Protein AF-A0A8T7LFH6-F1 (afdb_monomer)

Nearest PDB structures (foldseek):
  5ow3-assembly1_C-3  TM=6.056E-01  e=5.117E-03  Arabidopsis thaliana
  7b2m-assembly1_B  TM=5.320E-01  e=1.474E-02  Homo sapiens
  5jpm-assembly1_B  TM=4.834E-01  e=5.117E-03  Homo sapiens
  5jpn-assembly1_B  TM=5.129E-01  e=1.758E-02  Homo sapiens
  7b2p-assembly1_B  TM=5.234E-01  e=2.501E-02  Homo sapiens

pLDDT: mean 72.58, std 19.46, range [27.97, 96.0]

Secondary structure (DSSP, 8-state):
-------------HHHHHHHHHHHHHHHHHHHHHHHHHHHHHHHHHS----------SEEEEEEEEEESS--SS-PPP--EEETT--EEEEEEEEE--SPTT--------------EEEEEEEEEETTTTEEEEEEEEEEEEE--SSSEEEEEEEE---S-EEEEEEEEEEEB-TTSSB-TT--EEPEEESS--GGGGSHHHHHS--B--EEEEEE-

Sequence (217 aa):
MAVAAARRELVVPAGARAEAAVEPQVEELQAAVLAQLEAAYEEAKARPMPQIAAPTRWWDVLAIGPFSAPFDLGFPKPNPIVQVGQPITIFAVLFLNPTLPGVVPPTPNPIPGSLLPYRIMYDTTNVTTATHDAALSGTINGNLAPVLFIVRPITLTPNQAGLYELNLRAQILTAMSTTMVPFAGYASRIDQIDASIFGPNGLVVRFEQPVRFDAYV

Mean predicted aligned error: 11.89 Å

Radius of gyration: 20.75 Å; Cα contacts (8 Å, |Δi|>4): 402; chains: 1; bounding box: 47×43×80 Å

Solvent-accessible surface area (backbone atoms only — not comparable to full-atom values): 12578 Å² total; per-residue (Å²): 139,82,85,83,79,80,80,78,75,81,77,71,58,72,68,63,56,53,55,65,53,47,53,62,51,48,53,54,48,50,52,51,52,51,53,45,53,52,51,21,47,56,52,36,69,71,46,88,72,74,96,63,96,64,76,83,56,60,59,51,48,34,33,40,52,32,34,46,74,80,70,60,97,63,85,64,68,59,40,40,70,41,49,50,67,43,53,32,38,31,36,42,33,42,37,47,52,76,63,57,78,93,49,82,79,65,74,83,65,72,68,90,66,64,68,30,38,32,40,40,38,37,48,24,29,32,63,73,78,71,40,78,35,70,90,63,31,53,72,50,74,51,58,52,64,100,56,55,66,50,78,41,83,46,78,40,60,48,82,56,67,38,41,33,38,34,44,45,34,39,34,41,26,37,92,84,74,42,84,34,82,83,52,64,44,62,22,24,58,42,93,71,90,45,32,54,62,80,34,69,69,28,63,76,65,61,53,75,42,61,46,58,37,35,27,39,132

Structure (mmCIF, N/CA/C/O backbone):
data_AF-A0A8T7LFH6-F1
#
_entry.id   AF-A0A8T7LFH6-F1
#
loop_
_atom_site.group_PDB
_atom_site.id
_atom_site.type_symbol
_atom_site.label_atom_id
_atom_site.label_alt_id
_atom_site.label_comp_id
_atom_site.label_asym_id
_atom_site.label_entity_id
_atom_site.label_seq_id
_atom_site.pdbx_PDB_ins_code
_atom_site.Cartn_x
_atom_site.Cartn_y
_atom_site.Cartn_z
_atom_site.occupancy
_atom_site.B_iso_or_equiv
_atom_site.auth_seq_id
_atom_site.auth_comp_id
_atom_site.auth_asym_id
_atom_site.auth_atom_id
_atom_site.pdbx_PDB_model_num
ATOM 1 N N . MET A 1 1 ? 28.089 26.098 52.065 1.00 38.03 1 MET A N 1
ATOM 2 C CA . MET A 1 1 ? 26.785 26.070 51.370 1.00 38.03 1 MET A CA 1
ATOM 3 C C . MET A 1 1 ? 27.020 25.551 49.961 1.00 38.03 1 MET A C 1
ATOM 5 O O . MET A 1 1 ? 27.612 26.269 49.169 1.00 38.03 1 MET A O 1
ATOM 9 N N . ALA A 1 2 ? 26.670 24.294 49.684 1.00 35.97 2 ALA A N 1
ATOM 10 C CA . ALA A 1 2 ? 26.813 23.687 48.360 1.00 35.97 2 ALA A CA 1
ATOM 11 C C . ALA A 1 2 ? 25.430 23.615 47.700 1.00 35.97 2 ALA A C 1
ATOM 13 O O . ALA A 1 2 ? 24.489 23.089 48.290 1.00 35.97 2 ALA A O 1
ATOM 14 N N . VAL A 1 3 ? 25.310 24.204 46.512 1.00 36.41 3 VAL A N 1
ATOM 15 C CA . VAL A 1 3 ? 24.076 24.268 45.724 1.00 36.41 3 VAL A CA 1
ATOM 16 C C . VAL A 1 3 ? 23.893 22.929 45.010 1.00 36.41 3 VAL A C 1
ATOM 18 O O . VAL A 1 3 ? 24.691 22.570 44.146 1.00 36.41 3 VAL A O 1
ATOM 21 N N . ALA A 1 4 ? 22.859 22.177 45.387 1.00 38.22 4 ALA A N 1
ATOM 22 C CA . ALA A 1 4 ? 22.473 20.945 44.713 1.00 38.22 4 ALA A CA 1
ATOM 23 C C . ALA A 1 4 ? 21.829 21.281 43.358 1.00 38.22 4 ALA A C 1
ATOM 25 O O . ALA A 1 4 ? 20.727 21.824 43.295 1.00 38.22 4 ALA A O 1
ATOM 26 N N . ALA A 1 5 ? 22.531 20.974 42.267 1.00 37.72 5 ALA A N 1
ATOM 27 C CA . ALA A 1 5 ? 21.994 21.068 40.918 1.00 37.72 5 ALA A CA 1
ATOM 28 C C . ALA A 1 5 ? 21.012 19.911 40.679 1.00 37.72 5 ALA A C 1
ATOM 30 O O . ALA A 1 5 ? 21.403 18.745 40.603 1.00 37.72 5 ALA A O 1
ATOM 31 N N . ALA A 1 6 ? 19.727 20.242 40.573 1.00 38.41 6 ALA A N 1
ATOM 32 C CA . ALA A 1 6 ? 18.676 19.309 40.199 1.00 38.41 6 ALA A CA 1
ATOM 33 C C . ALA A 1 6 ? 18.915 18.792 38.768 1.00 38.41 6 ALA A C 1
ATOM 35 O O . ALA A 1 6 ? 18.768 19.531 37.793 1.00 38.41 6 ALA A O 1
ATOM 36 N N . ARG A 1 7 ? 19.261 17.506 38.633 1.00 36.84 7 ARG A N 1
ATOM 37 C CA . ARG A 1 7 ? 19.129 16.779 37.367 1.00 36.84 7 ARG A CA 1
ATOM 38 C C . ARG A 1 7 ? 17.635 16.637 37.070 1.00 36.84 7 ARG A C 1
ATOM 40 O O . ARG A 1 7 ? 16.955 15.820 37.678 1.00 36.84 7 ARG A O 1
ATOM 47 N N . ARG A 1 8 ? 17.123 17.449 36.143 1.00 34.75 8 ARG A N 1
ATOM 48 C CA . ARG A 1 8 ? 15.859 17.167 35.453 1.00 34.75 8 ARG A CA 1
ATOM 49 C C . ARG A 1 8 ? 16.092 15.947 34.567 1.00 34.75 8 ARG A C 1
ATOM 51 O O . ARG A 1 8 ? 16.649 16.071 33.480 1.00 34.75 8 ARG A O 1
ATOM 58 N N . GLU A 1 9 ? 15.695 14.776 35.044 1.00 37.12 9 GLU A N 1
ATOM 59 C CA . GLU A 1 9 ? 15.466 13.635 34.167 1.00 37.12 9 GLU A CA 1
ATOM 60 C C . GLU A 1 9 ? 14.304 14.000 33.239 1.00 37.12 9 GLU A C 1
ATOM 62 O O . GLU A 1 9 ? 13.164 14.179 33.670 1.00 37.12 9 GLU A O 1
ATOM 67 N N . LEU A 1 10 ? 14.617 14.188 31.955 1.00 38.09 10 LEU A N 1
ATOM 68 C CA . LEU A 1 10 ? 13.632 14.183 30.882 1.00 38.09 10 LEU A CA 1
ATOM 69 C C . LEU A 1 10 ? 13.020 12.781 30.838 1.00 38.09 10 LEU A C 1
ATOM 71 O O . LEU A 1 10 ? 13.526 11.881 30.169 1.00 38.09 10 LEU A O 1
ATOM 75 N N . VAL A 1 11 ? 11.939 12.590 31.590 1.00 40.69 11 VAL A N 1
ATOM 76 C CA . VAL A 1 11 ? 11.047 11.447 31.425 1.00 40.69 11 VAL A CA 1
ATOM 77 C C . VAL A 1 11 ? 10.354 11.638 30.080 1.00 40.69 11 VAL A C 1
ATOM 79 O O . VAL A 1 11 ? 9.358 12.348 29.964 1.00 40.69 11 VAL A O 1
ATOM 82 N N . VAL A 1 12 ? 10.941 11.057 29.035 1.00 44.31 12 VAL A N 1
ATOM 83 C CA . VAL A 1 12 ? 10.285 10.921 27.736 1.00 44.31 12 VAL A CA 1
ATOM 84 C C . VAL A 1 12 ? 9.069 10.011 27.950 1.00 44.31 12 VAL A C 1
ATOM 86 O O . VAL A 1 12 ? 9.243 8.908 28.478 1.00 44.31 12 VAL A O 1
ATOM 89 N N . PRO A 1 13 ? 7.846 10.445 27.600 1.00 43.09 13 PRO A N 1
ATOM 90 C CA . PRO A 1 13 ? 6.655 9.624 27.774 1.00 43.09 13 PRO A CA 1
ATOM 91 C C . PRO A 1 13 ? 6.807 8.319 26.985 1.00 43.09 13 PRO A C 1
ATOM 93 O O . PRO A 1 13 ? 7.252 8.329 25.838 1.00 43.09 13 PRO A O 1
ATOM 96 N N . ALA A 1 14 ? 6.439 7.191 27.597 1.00 47.25 14 ALA A N 1
ATOM 97 C CA . ALA A 1 14 ? 6.613 5.852 27.026 1.00 47.25 14 ALA A CA 1
ATOM 98 C C . ALA A 1 14 ? 5.997 5.694 25.618 1.00 47.25 14 ALA A C 1
ATOM 100 O O . ALA A 1 14 ? 6.537 4.948 24.806 1.00 47.25 14 ALA A O 1
ATOM 101 N N . GLY A 1 15 ? 4.941 6.457 25.299 1.00 39.22 15 GLY A N 1
ATOM 102 C CA . GLY A 1 15 ? 4.336 6.501 23.962 1.00 39.22 15 GLY A CA 1
ATOM 103 C C . GLY A 1 15 ? 5.281 7.013 22.869 1.00 39.22 15 GLY A C 1
ATOM 104 O O . GLY A 1 15 ? 5.368 6.401 21.812 1.00 39.22 15 GLY A O 1
ATOM 105 N N . ALA A 1 16 ? 6.090 8.039 23.153 1.00 36.69 16 ALA A N 1
ATOM 106 C CA . ALA A 1 16 ? 7.043 8.588 22.184 1.00 36.69 16 ALA A CA 1
ATOM 107 C C . ALA A 1 16 ? 8.220 7.635 21.900 1.00 36.69 16 ALA A C 1
ATOM 109 O O . ALA A 1 16 ? 8.833 7.702 20.841 1.00 36.69 16 ALA A O 1
ATOM 110 N N . ARG A 1 17 ? 8.543 6.725 22.832 1.00 40.28 17 ARG A N 1
ATOM 111 C CA . ARG A 1 17 ? 9.560 5.679 22.617 1.00 40.28 17 ARG A CA 1
ATOM 112 C C . ARG A 1 17 ? 9.047 4.515 21.774 1.00 40.28 17 ARG A C 1
ATOM 114 O O . ARG A 1 17 ? 9.835 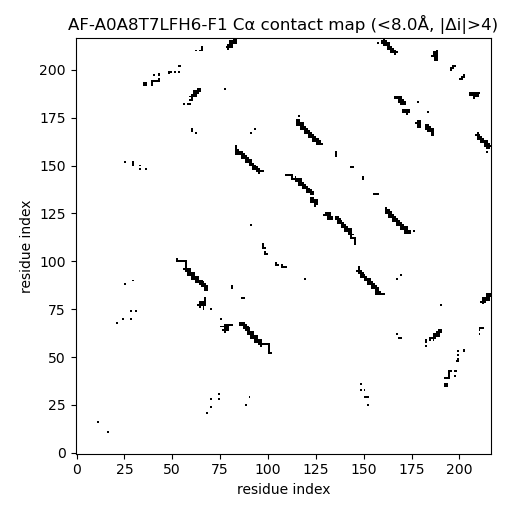3.943 21.033 1.00 40.28 17 ARG A O 1
ATOM 121 N N . ALA A 1 18 ? 7.770 4.158 21.906 1.00 47.00 18 ALA A N 1
ATOM 122 C CA . ALA A 1 18 ? 7.160 3.113 21.089 1.00 47.00 18 ALA A CA 1
ATOM 123 C C . ALA A 1 18 ? 7.003 3.584 19.636 1.00 47.00 18 ALA A C 1
ATOM 125 O O . ALA A 1 18 ? 7.404 2.876 18.723 1.00 47.00 18 ALA A O 1
ATOM 126 N N . GLU A 1 19 ? 6.528 4.813 19.430 1.00 48.00 19 GLU A N 1
ATOM 127 C CA . GLU A 1 19 ? 6.371 5.419 18.100 1.00 48.00 19 GLU A CA 1
ATOM 128 C C . GLU A 1 19 ? 7.729 5.583 17.384 1.00 48.00 19 GLU A C 1
ATOM 130 O O . GLU A 1 19 ? 7.888 5.137 16.250 1.00 48.00 19 GLU A O 1
ATOM 135 N N . ALA A 1 20 ? 8.760 6.059 18.097 1.00 54.53 20 ALA A N 1
ATOM 136 C CA . ALA A 1 20 ? 10.126 6.176 17.571 1.00 54.53 20 ALA A CA 1
ATOM 137 C C . ALA A 1 20 ? 10.841 4.831 17.322 1.00 54.53 20 ALA A C 1
ATOM 139 O O . ALA A 1 20 ? 11.861 4.805 16.640 1.00 54.53 20 ALA A O 1
ATOM 140 N N . ALA A 1 21 ? 10.356 3.721 17.888 1.00 58.84 21 ALA A N 1
ATOM 141 C CA . ALA A 1 21 ? 10.880 2.379 17.614 1.00 58.84 21 ALA A CA 1
ATOM 142 C C . ALA A 1 21 ? 10.150 1.692 16.448 1.00 58.84 21 ALA A C 1
ATOM 144 O O . ALA A 1 21 ? 10.713 0.798 15.821 1.00 58.84 21 ALA A O 1
ATOM 145 N N . VAL A 1 22 ? 8.920 2.114 16.141 1.00 60.19 22 VAL A N 1
ATOM 146 C CA . VAL A 1 22 ? 8.128 1.589 15.019 1.00 60.19 22 VAL A CA 1
ATOM 147 C C . VAL A 1 22 ? 8.600 2.178 13.690 1.00 60.19 22 VAL A C 1
ATOM 149 O O . VAL A 1 22 ? 8.707 1.439 12.718 1.00 60.19 22 VAL A O 1
ATOM 152 N N . GLU A 1 23 ? 8.949 3.466 13.638 1.00 64.81 23 GLU A N 1
ATOM 153 C CA . GLU A 1 23 ? 9.494 4.103 12.425 1.00 64.81 23 GLU A CA 1
ATOM 154 C C . GLU A 1 23 ? 10.715 3.375 11.821 1.00 64.81 23 GLU A C 1
ATOM 156 O O . GLU A 1 23 ? 10.626 2.962 10.661 1.00 64.81 23 GLU A O 1
ATOM 161 N N . PRO A 1 24 ? 11.816 3.120 12.560 1.00 64.81 24 PRO A N 1
ATOM 162 C CA . PRO A 1 24 ? 12.980 2.424 12.005 1.00 64.81 24 PRO A CA 1
ATOM 163 C C . PRO A 1 24 ? 12.651 0.985 11.583 1.00 64.81 24 PRO A C 1
ATOM 165 O O . PRO A 1 24 ? 13.179 0.488 10.594 1.00 64.81 24 PRO A O 1
ATOM 168 N N . GLN A 1 25 ? 11.719 0.327 12.274 1.00 76.81 25 GLN A N 1
ATOM 169 C CA . GLN A 1 25 ? 11.255 -1.007 11.898 1.00 76.81 25 GLN A CA 1
ATOM 170 C C . GLN A 1 25 ? 10.438 -1.009 10.595 1.00 76.81 25 GLN A C 1
ATOM 172 O O . GLN A 1 25 ? 10.528 -1.949 9.805 1.00 76.81 25 GLN A O 1
ATOM 177 N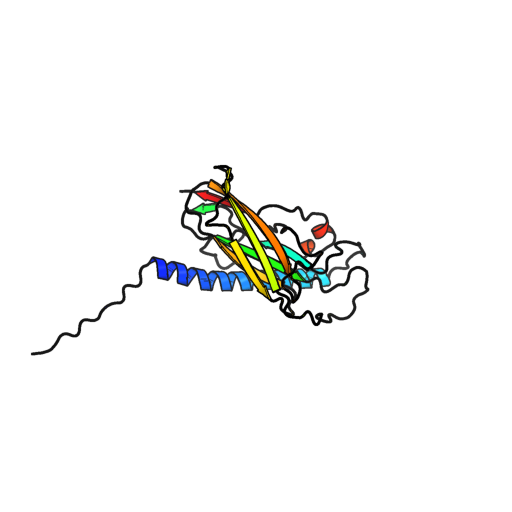 N . VAL A 1 26 ? 9.643 0.036 10.345 1.00 82.62 26 VAL A N 1
ATOM 178 C CA . VAL A 1 26 ? 8.901 0.198 9.087 1.00 82.62 26 VAL A CA 1
ATOM 179 C C . VAL A 1 26 ? 9.854 0.465 7.925 1.00 82.62 26 VAL A C 1
ATOM 181 O O . VAL A 1 26 ? 9.630 -0.073 6.843 1.00 82.62 26 VAL A O 1
ATOM 184 N N . GLU A 1 27 ? 10.922 1.235 8.136 1.00 85.50 27 GLU A N 1
ATOM 185 C CA . GLU A 1 27 ? 11.966 1.454 7.127 1.00 85.50 27 GLU A CA 1
ATOM 186 C C . GLU A 1 27 ? 12.709 0.156 6.779 1.00 85.50 27 GLU A C 1
ATOM 188 O O . GLU A 1 27 ? 12.882 -0.165 5.600 1.00 85.50 27 GLU A O 1
ATOM 193 N N . GLU A 1 28 ? 13.090 -0.633 7.786 1.00 84.75 28 GLU A N 1
ATOM 194 C CA . GLU A 1 28 ? 13.698 -1.953 7.585 1.00 84.75 28 GLU A CA 1
ATOM 195 C C . GLU A 1 28 ? 12.762 -2.895 6.814 1.00 84.75 28 GLU A C 1
ATOM 197 O O . GLU A 1 28 ? 13.174 -3.553 5.853 1.00 84.75 28 GLU A O 1
ATOM 202 N N . LEU A 1 29 ? 11.478 -2.920 7.180 1.00 83.75 29 LEU A N 1
ATOM 203 C CA . LEU A 1 29 ? 10.473 -3.721 6.489 1.00 83.75 29 LEU A CA 1
ATOM 204 C C . LEU A 1 29 ? 10.241 -3.233 5.052 1.00 83.75 29 LEU A C 1
ATOM 206 O O . LEU A 1 29 ? 10.114 -4.047 4.137 1.00 83.75 29 LEU A O 1
ATOM 210 N N . GLN A 1 30 ? 10.235 -1.918 4.827 1.00 88.44 30 GLN A N 1
ATOM 211 C CA . GLN A 1 30 ? 10.138 -1.322 3.497 1.00 88.44 30 GLN A CA 1
ATOM 212 C C . GLN A 1 30 ? 11.311 -1.757 2.614 1.00 88.44 30 GLN A C 1
ATOM 214 O O . GLN A 1 30 ? 11.102 -2.130 1.457 1.00 88.44 30 GLN A O 1
ATOM 219 N N . ALA A 1 31 ? 12.532 -1.734 3.154 1.00 86.75 31 ALA A N 1
ATOM 220 C CA . ALA A 1 31 ? 13.726 -2.190 2.453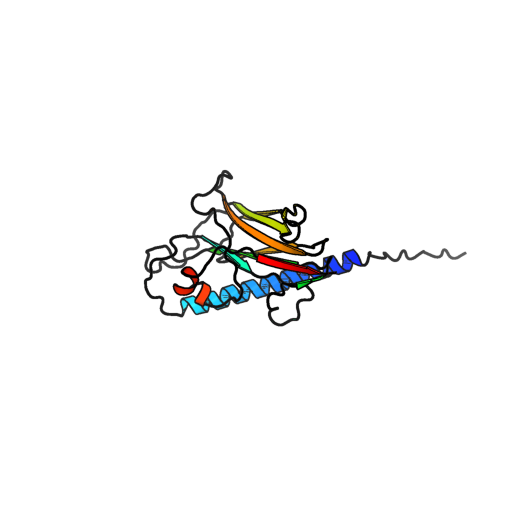 1.00 86.75 31 ALA A CA 1
ATOM 221 C C . ALA A 1 31 ? 13.651 -3.691 2.128 1.00 86.75 31 ALA A C 1
ATOM 223 O O . ALA A 1 31 ? 13.980 -4.095 1.013 1.00 86.75 31 ALA A O 1
ATOM 224 N N . ALA A 1 32 ? 13.150 -4.514 3.055 1.00 86.06 32 ALA A N 1
ATOM 225 C CA . ALA A 1 32 ? 12.951 -5.944 2.828 1.00 86.06 32 ALA A CA 1
ATOM 226 C C . ALA A 1 32 ? 11.902 -6.231 1.737 1.00 86.06 32 ALA A C 1
ATOM 228 O O . ALA A 1 32 ? 12.127 -7.080 0.873 1.00 86.06 32 ALA A O 1
ATOM 229 N N . VAL A 1 33 ? 10.777 -5.505 1.740 1.00 86.56 33 VAL A N 1
ATOM 230 C CA . VAL A 1 33 ? 9.740 -5.598 0.698 1.00 86.56 33 VAL A CA 1
ATOM 231 C C . VAL A 1 33 ? 10.303 -5.196 -0.662 1.00 86.56 33 VAL A C 1
ATOM 233 O O . VAL A 1 33 ? 10.086 -5.904 -1.645 1.00 86.56 33 VAL A O 1
ATOM 236 N N . LEU A 1 34 ? 11.061 -4.098 -0.727 1.00 88.06 34 LEU A N 1
ATOM 237 C CA . LEU A 1 34 ? 11.708 -3.656 -1.960 1.00 88.06 34 LEU A CA 1
ATOM 238 C C . LEU A 1 34 ? 12.680 -4.718 -2.497 1.00 88.06 34 LEU A C 1
ATOM 240 O O . LEU A 1 34 ? 12.589 -5.081 -3.667 1.00 88.06 34 LEU A O 1
ATOM 244 N N . ALA A 1 35 ? 13.537 -5.275 -1.640 1.00 86.38 35 ALA A N 1
ATOM 245 C CA . ALA A 1 35 ? 14.488 -6.313 -2.031 1.00 86.38 35 ALA A CA 1
ATOM 246 C C . ALA A 1 35 ? 13.792 -7.579 -2.567 1.00 86.38 35 ALA A C 1
ATOM 248 O O . ALA A 1 35 ? 14.253 -8.174 -3.541 1.00 86.38 35 ALA A O 1
ATOM 249 N N . GLN A 1 36 ? 12.661 -7.986 -1.977 1.00 84.19 36 GLN A N 1
ATOM 250 C CA . GLN A 1 36 ? 11.881 -9.117 -2.490 1.00 84.19 36 GLN A CA 1
ATOM 251 C C . GLN A 1 36 ? 11.210 -8.820 -3.830 1.00 84.19 36 GLN A C 1
ATOM 253 O O . GLN A 1 36 ? 11.194 -9.690 -4.699 1.00 84.19 36 GLN A O 1
ATOM 258 N N . LEU A 1 37 ? 10.671 -7.612 -4.013 1.00 83.31 37 LEU A N 1
ATOM 259 C CA . LEU A 1 37 ? 10.099 -7.190 -5.293 1.00 83.31 37 LEU A CA 1
ATOM 260 C C . LEU A 1 37 ? 11.155 -7.210 -6.399 1.00 83.31 37 LEU A C 1
ATOM 262 O O . LEU A 1 37 ? 10.893 -7.735 -7.479 1.00 83.31 37 LEU A O 1
ATOM 266 N N . GLU A 1 38 ? 12.351 -6.695 -6.117 1.00 84.69 38 GLU A N 1
ATOM 267 C CA . GLU A 1 38 ? 13.481 -6.719 -7.046 1.00 84.69 38 GLU A CA 1
ATOM 268 C C . GLU A 1 38 ? 13.913 -8.154 -7.372 1.00 84.69 38 GLU A C 1
ATOM 270 O O . GLU A 1 38 ? 14.042 -8.498 -8.546 1.00 84.69 38 GLU A O 1
ATOM 275 N N . ALA A 1 39 ? 14.046 -9.023 -6.366 1.00 82.44 39 ALA A N 1
ATOM 276 C CA . ALA A 1 39 ? 14.402 -10.427 -6.571 1.00 82.44 39 ALA A CA 1
ATOM 277 C C . ALA A 1 39 ? 13.353 -11.187 -7.405 1.00 82.44 39 ALA A C 1
ATOM 279 O O . ALA A 1 39 ? 13.703 -11.874 -8.366 1.00 82.44 39 ALA A O 1
ATOM 280 N N . ALA A 1 40 ? 12.066 -11.029 -7.081 1.00 77.69 40 ALA A N 1
ATOM 281 C CA . ALA A 1 40 ? 10.961 -11.631 -7.826 1.00 77.69 40 ALA A CA 1
ATOM 282 C C . ALA A 1 40 ? 10.895 -11.111 -9.270 1.00 77.69 40 ALA A C 1
ATOM 284 O O . ALA A 1 40 ? 10.566 -11.859 -10.193 1.00 77.69 40 ALA A O 1
ATOM 285 N N . TYR A 1 41 ? 11.227 -9.838 -9.480 1.00 78.75 41 TYR A N 1
ATOM 286 C CA . TYR A 1 41 ? 11.270 -9.236 -10.804 1.00 78.75 41 TYR A CA 1
ATOM 287 C C . TYR A 1 41 ? 12.439 -9.760 -11.648 1.00 78.75 41 TYR A C 1
ATOM 289 O O . TYR A 1 41 ? 12.244 -10.098 -12.817 1.00 78.75 41 TYR A O 1
ATOM 297 N N . GLU A 1 42 ? 13.635 -9.896 -11.071 1.00 78.00 42 GLU A N 1
ATOM 298 C CA . GLU A 1 42 ? 14.778 -10.516 -11.755 1.00 78.00 42 GLU A CA 1
ATOM 299 C C . GLU A 1 42 ? 14.509 -11.987 -12.102 1.00 78.00 42 GLU A C 1
ATOM 301 O O . GLU A 1 42 ? 14.794 -12.429 -13.217 1.00 78.00 42 GLU A O 1
ATOM 306 N N . GLU A 1 43 ? 13.872 -12.739 -11.202 1.00 76.12 43 GLU A N 1
ATOM 307 C CA . GLU A 1 43 ? 13.439 -14.105 -11.496 1.00 76.12 43 GLU A CA 1
ATOM 308 C C . GLU A 1 43 ? 12.411 -14.140 -12.639 1.00 76.12 43 GLU A C 1
ATOM 310 O O . GLU A 1 43 ? 12.505 -14.979 -13.538 1.00 76.12 43 GLU A O 1
ATOM 315 N N . ALA A 1 44 ? 11.448 -13.213 -12.651 1.00 72.56 44 ALA A N 1
ATOM 316 C CA . ALA A 1 44 ? 10.460 -13.117 -13.721 1.00 72.56 44 ALA A CA 1
ATOM 317 C C . ALA A 1 44 ? 11.105 -12.821 -15.085 1.00 72.56 44 ALA A C 1
ATOM 319 O O . ALA A 1 44 ? 10.700 -13.423 -16.079 1.00 72.56 44 ALA A O 1
ATOM 320 N N . LYS A 1 45 ? 12.135 -11.963 -15.143 1.00 69.50 45 LYS A N 1
ATOM 321 C CA . LYS A 1 45 ? 12.906 -11.699 -16.375 1.00 69.50 45 LYS A CA 1
ATOM 322 C C . LYS A 1 45 ? 13.623 -12.934 -16.908 1.00 69.50 45 LYS A C 1
ATOM 324 O O . LYS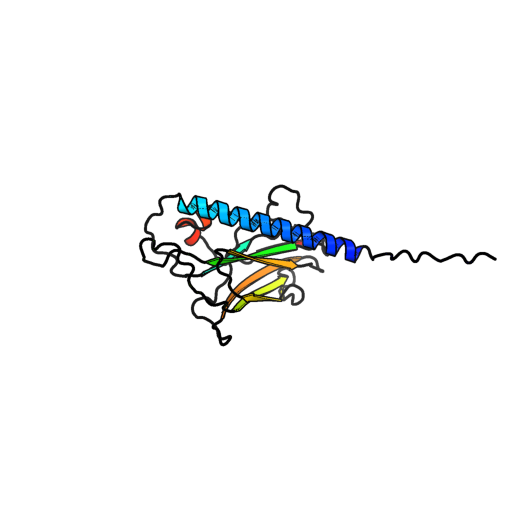 A 1 45 ? 13.743 -13.093 -18.119 1.00 69.50 45 LYS A O 1
ATOM 329 N N . ALA A 1 46 ? 14.136 -13.778 -16.014 1.00 69.00 46 ALA A N 1
ATOM 330 C CA . ALA A 1 46 ? 14.862 -14.986 -16.391 1.00 69.00 46 ALA A CA 1
ATOM 331 C C . ALA A 1 46 ? 13.940 -16.078 -16.965 1.00 69.00 46 ALA A C 1
ATOM 333 O O . ALA A 1 46 ? 14.412 -17.006 -17.626 1.00 69.00 46 ALA A O 1
ATOM 334 N N . ARG A 1 47 ? 12.624 -15.986 -16.730 1.00 64.81 47 ARG A N 1
ATOM 335 C CA . ARG A 1 47 ? 11.644 -16.944 -17.246 1.00 64.81 47 ARG A CA 1
ATOM 336 C C . ARG A 1 47 ? 11.276 -16.604 -18.699 1.00 64.81 47 ARG A C 1
ATOM 338 O O . ARG A 1 47 ? 10.975 -15.449 -18.996 1.00 64.81 47 ARG A O 1
ATOM 345 N N . PRO A 1 48 ? 11.240 -17.591 -19.616 1.00 54.94 48 PRO A N 1
ATOM 346 C CA . PRO A 1 48 ? 10.768 -17.366 -20.977 1.00 54.94 48 PRO A CA 1
ATOM 347 C C . PRO A 1 48 ? 9.295 -16.950 -20.933 1.00 54.94 48 PRO A C 1
ATOM 349 O O . PRO A 1 48 ? 8.413 -17.759 -20.644 1.00 54.94 48 PRO A O 1
ATOM 352 N N . MET A 1 49 ? 9.028 -15.669 -21.184 1.00 53.00 49 MET A N 1
ATOM 353 C CA . MET A 1 49 ? 7.666 -15.154 -21.219 1.00 53.00 49 MET A CA 1
ATOM 354 C C . MET A 1 49 ? 7.029 -15.526 -22.563 1.00 53.00 49 MET A C 1
ATOM 356 O O . MET A 1 49 ? 7.555 -15.132 -23.610 1.00 53.00 49 MET A O 1
ATOM 360 N N . PRO A 1 50 ? 5.906 -16.269 -22.588 1.00 46.62 50 PRO A N 1
ATOM 361 C CA . PRO A 1 50 ? 5.111 -16.348 -23.802 1.00 46.62 50 PRO A CA 1
ATOM 362 C C . PRO A 1 50 ? 4.673 -14.924 -24.167 1.00 46.62 50 PRO A C 1
ATOM 364 O O . PRO A 1 50 ? 4.331 -14.139 -23.282 1.00 46.62 50 PRO A O 1
ATOM 367 N N . GLN A 1 51 ? 4.715 -14.587 -25.459 1.00 38.25 51 GLN A N 1
ATOM 368 C CA . GLN A 1 51 ? 4.265 -13.302 -26.006 1.00 38.25 51 GLN A CA 1
ATOM 369 C C . GLN A 1 51 ? 2.743 -13.177 -25.833 1.00 38.25 51 GLN A C 1
ATOM 371 O O . GLN A 1 51 ? 1.973 -13.322 -26.777 1.00 38.25 51 GLN A O 1
ATOM 376 N N . ILE A 1 52 ? 2.289 -12.992 -24.601 1.00 35.03 52 ILE A N 1
ATOM 377 C CA . ILE A 1 52 ? 0.892 -12.777 -24.260 1.00 35.03 52 ILE A CA 1
ATOM 378 C C . ILE A 1 52 ? 0.716 -11.272 -24.114 1.00 35.03 52 ILE A C 1
ATOM 380 O O . ILE A 1 52 ? 1.384 -10.618 -23.316 1.00 35.03 52 ILE A O 1
ATOM 384 N N . ALA A 1 53 ? -0.180 -10.715 -24.919 1.00 40.00 53 ALA A N 1
ATOM 385 C CA . ALA A 1 53 ? -0.564 -9.318 -24.847 1.00 40.00 53 ALA A CA 1
ATOM 386 C C . ALA A 1 53 ? -1.468 -9.072 -23.621 1.00 40.00 53 ALA A C 1
ATOM 388 O O . ALA A 1 53 ? -2.682 -9.167 -23.750 1.00 40.00 53 ALA A O 1
ATOM 389 N N . ALA A 1 54 ? -0.893 -8.776 -22.448 1.00 27.97 54 ALA A N 1
ATOM 390 C CA . ALA A 1 54 ? -1.507 -7.994 -21.354 1.00 27.97 54 ALA A CA 1
ATOM 391 C C . ALA A 1 54 ? -0.522 -7.822 -20.171 1.00 27.97 54 ALA A C 1
ATOM 393 O O . ALA A 1 54 ? 0.250 -8.747 -19.945 1.00 27.97 54 ALA A O 1
ATOM 394 N N . PRO A 1 55 ? -0.556 -6.704 -19.402 1.00 40.34 55 PRO A N 1
ATOM 395 C CA . PRO A 1 55 ? -1.391 -5.522 -19.541 1.00 40.34 55 PRO A CA 1
ATOM 396 C C . PRO A 1 55 ? -0.641 -4.414 -20.284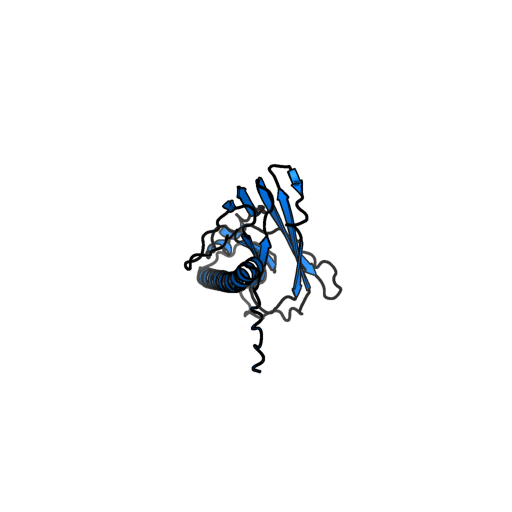 1.00 40.34 55 PRO A C 1
ATOM 398 O O . PRO A 1 55 ? 0.566 -4.217 -20.184 1.00 40.34 55 PRO A O 1
ATOM 401 N N . THR A 1 56 ? -1.426 -3.627 -20.996 1.00 43.56 56 THR A N 1
ATOM 402 C CA . THR A 1 56 ? -1.065 -2.473 -21.821 1.00 43.56 56 THR A CA 1
ATOM 403 C C . THR A 1 56 ? -0.699 -1.209 -21.033 1.00 43.56 56 THR A C 1
ATOM 405 O O . THR A 1 56 ? -0.636 -0.128 -21.620 1.00 43.56 56 THR A O 1
ATOM 408 N N . ARG A 1 57 ? -0.484 -1.287 -19.712 1.00 49.12 57 ARG A N 1
ATOM 409 C CA . ARG A 1 57 ? -0.236 -0.106 -18.873 1.00 49.12 57 ARG A CA 1
ATOM 410 C C . ARG A 1 57 ? 1.233 -0.027 -18.483 1.00 49.12 57 ARG A C 1
ATOM 412 O O . ARG A 1 57 ? 1.787 -0.947 -17.898 1.00 49.12 57 ARG A O 1
ATOM 419 N N . TRP A 1 58 ? 1.834 1.113 -18.804 1.00 60.59 58 TRP A N 1
ATOM 420 C CA . TRP A 1 58 ? 3.210 1.460 -18.448 1.00 60.59 58 TRP A CA 1
ATOM 421 C C . TRP A 1 58 ? 3.440 1.436 -16.916 1.00 60.59 58 TRP A C 1
ATOM 423 O O . TRP A 1 58 ? 4.549 1.199 -16.448 1.00 60.59 58 TRP A O 1
ATOM 433 N N . TRP A 1 59 ? 2.378 1.638 -16.131 1.00 71.62 59 TRP A N 1
ATOM 434 C CA . TRP A 1 59 ? 2.406 1.729 -14.674 1.00 71.62 59 TRP A CA 1
ATOM 435 C C . TRP A 1 59 ? 1.301 0.869 -14.036 1.00 71.62 59 TRP A C 1
ATOM 437 O O . TRP A 1 59 ? 0.199 0.793 -14.589 1.00 71.62 59 TRP A O 1
ATOM 447 N N . ASP A 1 60 ? 1.566 0.305 -12.854 1.00 77.56 60 ASP A N 1
ATOM 448 C CA . ASP A 1 60 ? 0.618 -0.485 -12.051 1.00 77.56 60 ASP A CA 1
ATOM 449 C C . ASP A 1 60 ? 0.696 -0.140 -10.547 1.00 77.56 60 ASP A C 1
ATOM 451 O O . ASP A 1 60 ? 1.671 0.467 -10.097 1.00 77.56 60 ASP A O 1
ATOM 455 N N . VAL A 1 61 ? -0.323 -0.515 -9.766 1.00 82.88 61 VAL A N 1
ATOM 456 C CA . VAL A 1 61 ? -0.390 -0.301 -8.313 1.00 82.88 61 VAL A CA 1
ATOM 457 C C . VAL A 1 61 ? -0.772 -1.580 -7.559 1.00 82.88 61 VAL A C 1
ATOM 459 O O . VAL A 1 61 ? -1.744 -2.264 -7.876 1.00 82.88 61 VAL A O 1
ATOM 462 N N . LEU A 1 62 ? -0.004 -1.886 -6.514 1.00 86.25 62 LEU A N 1
ATOM 463 C CA . LEU A 1 62 ? -0.174 -3.060 -5.661 1.00 86.25 62 LEU A CA 1
ATOM 464 C C . LEU A 1 62 ? -0.255 -2.654 -4.189 1.00 86.25 62 LEU A C 1
ATOM 466 O O . LEU A 1 62 ? 0.328 -1.649 -3.781 1.00 86.25 62 LEU A O 1
ATOM 470 N N . ALA A 1 63 ? -0.942 -3.465 -3.390 1.00 88.88 63 ALA A N 1
ATOM 471 C CA . ALA A 1 63 ? -0.955 -3.354 -1.937 1.00 88.88 63 ALA A CA 1
ATOM 472 C C . ALA A 1 63 ? -0.416 -4.644 -1.303 1.00 88.88 63 ALA A C 1
ATOM 474 O O . ALA A 1 63 ? -0.848 -5.738 -1.666 1.00 88.88 63 ALA A O 1
ATOM 475 N N . ILE A 1 64 ? 0.514 -4.511 -0.355 1.00 87.19 64 ILE A N 1
ATOM 476 C CA . ILE A 1 64 ? 1.158 -5.628 0.348 1.00 87.19 64 ILE A CA 1
ATOM 477 C C . ILE A 1 64 ? 0.961 -5.439 1.853 1.00 87.19 64 ILE A C 1
ATOM 479 O O . ILE A 1 64 ? 1.218 -4.357 2.383 1.00 87.19 64 ILE A O 1
ATOM 483 N N . GLY A 1 65 ? 0.525 -6.492 2.543 1.00 85.88 65 GLY A N 1
ATOM 484 C CA . GLY A 1 65 ? 0.218 -6.469 3.973 1.00 85.88 65 GLY A CA 1
ATOM 485 C C . GLY A 1 65 ? -1.237 -6.857 4.249 1.00 85.88 65 GLY A C 1
ATOM 486 O O . GLY A 1 65 ? -1.875 -7.483 3.397 1.00 85.88 65 GLY A O 1
ATOM 487 N N . PRO A 1 66 ? -1.780 -6.515 5.426 1.00 87.94 66 PRO A N 1
ATOM 488 C CA . PRO A 1 66 ? -1.196 -5.682 6.489 1.00 87.94 66 PRO A CA 1
ATOM 489 C C . PRO A 1 66 ? -0.102 -6.404 7.297 1.00 87.94 66 PRO A C 1
ATOM 491 O O . PRO A 1 66 ? -0.107 -7.628 7.410 1.00 87.94 66 PRO A O 1
ATOM 494 N N . PHE A 1 67 ? 0.814 -5.646 7.894 1.00 86.62 67 PHE A N 1
ATOM 495 C CA . PHE A 1 67 ? 1.841 -6.133 8.820 1.00 86.62 67 PHE A CA 1
ATOM 496 C C . PHE A 1 67 ? 1.648 -5.485 10.190 1.00 86.62 67 PHE A C 1
ATOM 498 O O . PHE A 1 67 ? 1.446 -4.279 10.265 1.00 86.62 67 PHE A O 1
ATOM 505 N N . SER A 1 68 ? 1.745 -6.255 11.270 1.00 80.88 68 SER A N 1
ATOM 506 C CA . SER A 1 68 ? 1.604 -5.760 12.645 1.00 80.88 68 SER A CA 1
ATOM 507 C C . SER A 1 68 ? 2.942 -5.821 13.381 1.00 80.88 68 SER A C 1
ATOM 509 O O . SER A 1 68 ? 3.595 -6.864 13.342 1.00 80.88 68 SER A O 1
ATOM 511 N N . ALA A 1 69 ? 3.329 -4.759 14.088 1.00 67.69 69 ALA A N 1
ATOM 512 C CA . ALA A 1 69 ? 4.525 -4.778 14.935 1.00 67.69 69 ALA A CA 1
ATOM 513 C C . ALA A 1 69 ? 4.309 -5.634 16.207 1.00 67.69 69 ALA A C 1
ATOM 515 O O . ALA A 1 69 ? 3.185 -5.664 16.710 1.00 67.69 69 ALA A O 1
ATOM 516 N N . PRO A 1 70 ? 5.345 -6.271 16.788 1.00 65.50 70 PRO A N 1
ATOM 517 C CA . PRO A 1 70 ? 6.734 -6.304 16.328 1.00 65.50 70 PRO A CA 1
ATOM 518 C C . PRO A 1 70 ? 6.915 -7.226 15.113 1.00 65.50 70 PRO A C 1
ATOM 520 O O . PRO A 1 70 ? 6.321 -8.299 15.038 1.00 65.50 70 PRO A O 1
ATOM 523 N N . PHE A 1 71 ? 7.748 -6.805 14.162 1.00 66.75 71 PHE A N 1
ATOM 524 C CA . PHE A 1 71 ? 8.070 -7.608 12.984 1.00 66.75 71 PHE A CA 1
ATOM 525 C C . PHE A 1 71 ? 9.208 -8.569 13.345 1.00 66.75 71 PHE A C 1
ATOM 527 O O . PHE A 1 71 ? 10.360 -8.151 13.451 1.00 66.75 71 PHE A O 1
ATOM 534 N N . ASP A 1 72 ? 8.904 -9.846 13.579 1.00 53.84 72 ASP A N 1
ATOM 535 C CA . ASP A 1 72 ? 9.961 -10.841 13.780 1.00 53.84 72 ASP A CA 1
ATOM 536 C C . ASP A 1 72 ? 10.832 -10.925 12.513 1.00 53.84 72 ASP A C 1
ATOM 538 O O . ASP A 1 72 ? 10.328 -11.012 11.389 1.00 53.84 72 ASP A O 1
ATOM 542 N N . LEU A 1 73 ? 12.154 -10.841 12.700 1.00 50.34 73 LEU A N 1
ATOM 543 C CA . LEU A 1 73 ? 13.176 -10.759 11.650 1.00 50.34 73 LEU A CA 1
ATOM 544 C C . LEU A 1 73 ? 13.261 -12.067 10.844 1.00 50.34 73 LEU A C 1
ATOM 546 O O . LEU A 1 73 ? 14.111 -12.927 11.061 1.00 50.34 73 LEU A O 1
ATOM 550 N N . GLY A 1 74 ? 12.347 -12.190 9.890 1.00 51.34 74 GLY A N 1
ATOM 551 C CA . GLY A 1 74 ? 12.231 -13.233 8.881 1.00 51.34 74 GLY A CA 1
ATOM 552 C C . GLY A 1 74 ? 10.918 -12.975 8.159 1.00 51.34 74 GLY A C 1
ATOM 553 O O . GLY A 1 74 ? 9.880 -13.242 8.744 1.00 51.34 74 GLY A O 1
ATOM 554 N N . PHE A 1 75 ? 10.988 -12.366 6.963 1.00 54.44 75 PHE A N 1
ATOM 555 C CA . PHE A 1 75 ? 9.892 -11.660 6.270 1.00 54.44 75 PHE A CA 1
ATOM 556 C C . PHE A 1 75 ? 8.503 -11.906 6.885 1.00 54.44 75 PHE A C 1
ATOM 558 O O . PHE A 1 75 ? 7.941 -12.990 6.675 1.00 54.44 75 PHE A O 1
ATOM 565 N N . PRO A 1 76 ? 7.969 -10.954 7.676 1.00 61.44 76 PRO A N 1
ATOM 566 C CA . PRO A 1 76 ? 6.745 -11.193 8.418 1.00 61.44 76 PRO A CA 1
ATOM 567 C C . PRO A 1 76 ? 5.659 -11.540 7.411 1.00 61.44 76 PRO A C 1
ATOM 569 O O . PRO A 1 76 ? 5.427 -10.801 6.460 1.00 61.44 76 PRO A O 1
ATOM 572 N N . LYS A 1 77 ? 5.008 -12.692 7.568 1.00 66.50 77 LYS A N 1
ATOM 573 C CA . LYS A 1 77 ? 3.794 -12.953 6.793 1.00 66.50 77 LYS A CA 1
ATOM 574 C C . LYS A 1 77 ? 2.781 -11.857 7.136 1.00 66.50 77 LYS A C 1
ATOM 576 O O . LYS A 1 77 ? 2.738 -11.456 8.304 1.00 66.50 77 LYS A O 1
ATOM 581 N N . PRO A 1 78 ? 1.971 -11.382 6.173 1.00 72.44 78 PRO A N 1
ATOM 582 C CA . PRO A 1 78 ? 0.884 -10.468 6.483 1.00 72.44 78 PRO A CA 1
ATOM 583 C C . PRO A 1 78 ? 0.071 -10.996 7.671 1.00 72.44 78 PRO A C 1
ATOM 585 O O . PRO A 1 78 ? -0.390 -12.140 7.645 1.00 72.44 78 PRO A O 1
ATOM 588 N N . ASN A 1 79 ? -0.061 -10.186 8.721 1.00 76.38 79 ASN A N 1
ATOM 589 C CA . ASN A 1 79 ? -0.859 -10.513 9.894 1.00 76.38 79 ASN A CA 1
ATOM 590 C C . ASN A 1 79 ? -2.083 -9.593 9.916 1.00 76.38 79 ASN A C 1
ATOM 592 O O . ASN A 1 79 ? -1.960 -8.421 10.277 1.00 76.38 79 ASN A O 1
ATOM 596 N N . PRO A 1 80 ? -3.261 -10.101 9.522 1.00 80.44 80 PRO A N 1
ATOM 597 C CA . PRO A 1 80 ? -4.466 -9.296 9.458 1.00 80.44 80 PRO A CA 1
ATOM 598 C C . PRO A 1 80 ? -5.109 -9.051 10.821 1.00 80.44 80 PRO A C 1
ATOM 600 O O . PRO A 1 80 ? -6.093 -8.332 10.851 1.00 80.44 80 PRO A O 1
ATOM 603 N N . ILE A 1 81 ? -4.618 -9.622 11.924 1.00 85.94 81 ILE A N 1
ATOM 604 C CA . ILE A 1 81 ? -5.268 -9.516 13.237 1.00 85.94 81 ILE A CA 1
ATOM 605 C C . ILE A 1 81 ? -4.404 -8.674 14.179 1.00 85.94 81 ILE A C 1
ATOM 607 O O . ILE A 1 81 ? -3.252 -9.030 14.445 1.00 85.94 81 ILE A O 1
ATOM 611 N N . VAL A 1 82 ? -4.972 -7.590 14.714 1.00 87.81 82 VAL A N 1
ATOM 612 C CA . VAL A 1 82 ? -4.282 -6.643 15.606 1.00 87.81 82 VAL A CA 1
ATOM 613 C C . VAL A 1 82 ? -5.104 -6.230 16.812 1.00 87.81 82 VAL A C 1
ATOM 615 O O . VAL A 1 82 ? -6.330 -6.235 16.780 1.00 87.81 82 VAL A O 1
ATOM 618 N N . GLN A 1 83 ? -4.420 -5.842 17.885 1.00 88.75 83 GLN A N 1
ATOM 619 C CA . GLN A 1 83 ? -5.069 -5.225 19.036 1.00 88.75 83 GLN A CA 1
ATOM 620 C C . GLN A 1 83 ? -5.441 -3.775 18.731 1.00 88.75 83 GLN A C 1
ATOM 622 O O . GLN A 1 83 ? -4.731 -3.066 18.015 1.00 88.75 83 GLN A O 1
ATOM 627 N N . VAL A 1 84 ? -6.541 -3.300 19.309 1.00 90.88 84 VAL A N 1
ATOM 628 C CA . VAL A 1 84 ? -6.877 -1.874 19.292 1.00 90.88 84 VAL A CA 1
ATOM 629 C C . VAL A 1 84 ? -5.715 -1.063 19.882 1.00 90.88 84 VAL A C 1
ATOM 631 O O . VAL A 1 84 ? -5.189 -1.376 20.946 1.00 90.88 84 VAL A O 1
ATOM 634 N N . GLY A 1 85 ? -5.300 -0.009 19.178 1.00 87.31 85 GLY A N 1
ATOM 635 C CA . GLY A 1 85 ? -4.138 0.811 19.525 1.00 87.31 85 GLY A CA 1
ATOM 636 C C . GLY A 1 85 ? -2.796 0.269 19.022 1.00 87.31 85 GLY A C 1
ATOM 637 O O . GLY A 1 85 ? -1.793 0.975 19.119 1.00 87.31 85 GLY A O 1
ATOM 638 N N . GLN A 1 86 ? -2.755 -0.939 18.452 1.00 86.88 86 GLN A N 1
ATOM 639 C CA . GLN A 1 86 ? -1.561 -1.488 17.813 1.00 86.88 86 GLN A CA 1
ATOM 640 C C . GLN A 1 86 ? -1.457 -0.981 16.365 1.00 86.88 86 GLN A C 1
ATOM 642 O O . GLN A 1 86 ? -2.419 -1.115 15.606 1.00 86.88 86 GLN A O 1
ATOM 647 N N . PRO A 1 87 ? -0.308 -0.420 15.948 1.00 88.38 87 PRO A N 1
ATOM 648 C CA . PRO A 1 87 ? -0.131 0.029 14.578 1.00 88.38 87 PRO A CA 1
ATOM 649 C C . PRO A 1 87 ? -0.014 -1.157 13.613 1.00 88.38 87 PRO A C 1
ATOM 651 O O . PRO A 1 87 ? 0.671 -2.149 13.888 1.00 88.38 87 PRO A O 1
ATOM 654 N N . ILE A 1 88 ? -0.637 -1.008 12.447 1.00 89.81 88 ILE A N 1
ATOM 655 C CA . ILE A 1 88 ? -0.415 -1.837 11.264 1.00 89.81 88 ILE A CA 1
ATOM 656 C C . ILE A 1 88 ? 0.220 -1.022 10.154 1.00 89.81 88 ILE A C 1
ATOM 658 O O . ILE A 1 88 ? -0.050 0.167 10.016 1.00 89.81 88 ILE A O 1
ATOM 662 N N . THR A 1 89 ? 0.987 -1.693 9.308 1.00 91.12 89 THR A N 1
ATOM 663 C CA . THR A 1 89 ? 1.609 -1.108 8.124 1.00 91.12 89 THR A CA 1
ATOM 664 C C . THR A 1 89 ? 1.131 -1.838 6.879 1.00 91.12 89 THR A C 1
ATOM 666 O O . THR A 1 89 ? 1.159 -3.066 6.810 1.00 91.12 89 THR A O 1
ATOM 669 N N . ILE A 1 90 ? 0.707 -1.085 5.870 1.00 91.69 90 ILE A N 1
ATOM 670 C CA . ILE A 1 90 ? 0.377 -1.578 4.531 1.00 91.69 90 ILE A CA 1
ATOM 671 C C . ILE A 1 90 ? 1.312 -0.878 3.549 1.00 91.69 90 ILE A C 1
ATOM 673 O O . ILE A 1 90 ? 1.445 0.342 3.589 1.00 91.69 90 ILE A O 1
ATOM 677 N N . PHE A 1 91 ? 1.957 -1.620 2.653 1.00 91.31 91 PHE A N 1
ATOM 678 C CA . PHE A 1 91 ? 2.789 -1.022 1.613 1.00 91.31 91 PHE A CA 1
ATOM 679 C C . PHE A 1 91 ? 1.998 -0.836 0.331 1.00 91.31 91 PHE A C 1
ATOM 681 O O . PHE A 1 91 ? 1.524 -1.798 -0.272 1.00 91.31 91 PHE A O 1
ATOM 688 N N . ALA A 1 92 ? 1.914 0.413 -0.108 1.00 91.81 92 ALA A N 1
ATOM 689 C CA . ALA A 1 92 ? 1.490 0.773 -1.445 1.00 91.81 92 ALA A CA 1
ATOM 690 C C . ALA A 1 92 ? 2.705 0.727 -2.376 1.00 91.81 92 ALA A C 1
ATOM 692 O O . ALA A 1 92 ? 3.715 1.382 -2.110 1.00 91.81 92 ALA A O 1
ATOM 693 N N . VAL A 1 93 ? 2.616 -0.026 -3.465 1.00 88.62 93 VAL A N 1
ATOM 694 C CA . VAL A 1 93 ? 3.708 -0.185 -4.428 1.00 88.62 93 VAL A CA 1
ATOM 695 C C . VAL A 1 93 ? 3.246 0.324 -5.779 1.00 88.62 93 VAL A C 1
ATOM 697 O O . VAL A 1 93 ? 2.343 -0.249 -6.383 1.00 88.62 93 VAL A O 1
ATOM 700 N N . LEU A 1 94 ? 3.881 1.387 -6.265 1.00 86.25 94 LEU A N 1
ATOM 701 C CA . LEU A 1 94 ? 3.772 1.788 -7.664 1.00 86.25 94 LEU A CA 1
ATOM 702 C C . LEU A 1 94 ? 4.852 1.053 -8.450 1.00 86.25 94 LEU A C 1
ATOM 704 O O . LEU A 1 94 ? 6.037 1.165 -8.127 1.00 86.25 94 LEU A O 1
ATOM 708 N N . PHE A 1 95 ? 4.437 0.306 -9.465 1.00 80.81 95 PHE A N 1
ATOM 709 C CA . PHE A 1 95 ? 5.319 -0.449 -10.341 1.00 80.81 95 PHE A CA 1
ATOM 710 C C . PHE A 1 95 ? 5.394 0.205 -11.716 1.00 80.81 95 PHE A C 1
ATOM 712 O O . PHE A 1 95 ? 4.374 0.513 -12.333 1.00 80.81 95 PHE A O 1
ATOM 719 N N . LEU A 1 96 ? 6.618 0.380 -12.196 1.00 75.62 96 LEU A N 1
ATOM 720 C CA . LEU A 1 96 ? 6.942 0.849 -13.528 1.00 75.62 96 LEU A CA 1
ATOM 721 C C . LEU A 1 96 ? 7.338 -0.337 -14.405 1.00 75.62 96 LEU A C 1
ATOM 723 O O . LEU A 1 96 ? 8.428 -0.880 -14.233 1.00 75.62 96 LEU A O 1
ATOM 727 N N . ASN A 1 97 ? 6.499 -0.717 -15.370 1.00 66.88 97 ASN A N 1
ATOM 728 C CA . ASN A 1 97 ? 6.874 -1.754 -16.325 1.00 66.88 97 ASN A CA 1
ATOM 729 C C . ASN A 1 97 ? 7.900 -1.176 -17.320 1.00 66.88 97 ASN A C 1
ATOM 731 O O . ASN A 1 97 ? 7.563 -0.252 -18.063 1.00 66.88 97 ASN A O 1
ATOM 735 N N . PRO A 1 98 ? 9.142 -1.692 -17.380 1.00 57.31 98 PRO A N 1
ATOM 736 C CA . PRO A 1 98 ? 10.143 -1.185 -18.315 1.00 57.31 98 PRO A CA 1
ATOM 737 C C . PRO A 1 98 ? 9.973 -1.756 -19.729 1.00 57.31 98 PRO A C 1
ATOM 739 O O . PRO A 1 98 ? 10.691 -1.347 -20.639 1.00 57.31 98 PRO A O 1
ATOM 742 N N . THR A 1 99 ? 9.052 -2.705 -19.926 1.00 54.59 99 THR A N 1
ATOM 743 C CA . THR A 1 99 ? 8.731 -3.258 -21.243 1.00 54.59 99 THR A CA 1
ATOM 744 C C . THR A 1 99 ? 7.522 -2.539 -21.833 1.00 54.59 99 THR A C 1
ATOM 746 O O . THR A 1 99 ? 6.424 -2.529 -21.278 1.00 54.59 99 THR A O 1
ATOM 749 N N . LEU A 1 100 ? 7.743 -1.896 -22.977 1.00 49.38 100 LEU A N 1
ATOM 750 C CA . LEU A 1 100 ? 6.700 -1.244 -23.760 1.00 49.38 100 LEU A CA 1
ATOM 751 C C . LEU A 1 100 ? 5.692 -2.287 -24.280 1.00 49.38 100 LEU A C 1
ATOM 753 O O . LEU A 1 100 ? 6.120 -3.310 -24.826 1.00 49.38 100 LEU A O 1
ATOM 757 N N . PRO A 1 101 ? 4.369 -2.035 -24.205 1.00 43.81 101 PRO A N 1
ATOM 758 C CA . PRO A 1 101 ? 3.384 -2.906 -24.835 1.00 43.81 101 PRO A CA 1
ATOM 759 C C . PRO A 1 101 ? 3.677 -3.030 -26.338 1.00 43.81 101 PRO A C 1
ATOM 761 O O . PRO A 1 101 ? 3.632 -2.041 -27.067 1.00 43.81 101 PRO A O 1
ATOM 764 N N . GLY A 1 102 ? 3.986 -4.244 -26.800 1.00 43.53 102 GLY A N 1
ATOM 765 C CA . GLY A 1 102 ? 4.190 -4.541 -28.222 1.00 43.53 102 GLY A CA 1
ATOM 766 C C . GLY A 1 102 ? 5.591 -4.270 -28.787 1.00 43.53 102 GLY A C 1
ATOM 767 O O . GLY A 1 102 ? 5.749 -4.336 -30.004 1.00 43.53 102 GLY A O 1
ATOM 768 N N . VAL A 1 103 ? 6.609 -4.002 -27.959 1.00 40.97 103 VAL A N 1
ATOM 769 C CA . VAL A 1 103 ? 7.987 -3.771 -28.435 1.00 40.97 103 VAL A CA 1
ATOM 770 C C . VAL A 1 103 ? 8.944 -4.812 -27.838 1.00 40.97 103 VAL A C 1
ATOM 772 O O . VAL A 1 103 ? 9.142 -4.868 -26.627 1.00 40.97 103 VAL A O 1
ATOM 775 N N . VAL A 1 104 ? 9.534 -5.641 -28.712 1.00 40.50 104 VAL A N 1
ATOM 776 C CA . VAL A 1 104 ? 10.726 -6.491 -28.466 1.00 40.50 104 VAL A CA 1
ATOM 777 C C . VAL A 1 104 ? 11.775 -5.651 -27.729 1.00 40.50 104 VAL A C 1
ATOM 779 O O . VAL A 1 104 ? 11.969 -4.514 -28.150 1.00 40.50 104 VAL A O 1
ATOM 782 N N . PRO A 1 105 ? 12.412 -6.136 -26.642 1.00 38.44 105 PRO A N 1
ATOM 783 C CA . PRO A 1 105 ? 12.910 -5.273 -25.577 1.00 38.44 105 PRO A CA 1
ATOM 784 C C . PRO A 1 105 ? 13.882 -4.242 -26.148 1.00 38.44 105 PRO A C 1
ATOM 786 O O . PRO A 1 105 ? 15.004 -4.605 -26.515 1.00 38.44 105 PRO A O 1
ATOM 789 N N . PRO A 1 106 ? 13.503 -2.954 -26.226 1.00 37.34 106 PRO A N 1
ATOM 790 C CA . PRO A 1 106 ? 14.530 -1.950 -26.270 1.00 37.34 106 PRO A CA 1
ATOM 791 C C . PRO A 1 106 ? 15.170 -1.986 -24.881 1.00 37.34 106 PRO A C 1
ATOM 793 O O . PRO A 1 106 ? 14.494 -2.190 -23.870 1.00 37.34 106 PRO A O 1
ATOM 796 N N . THR A 1 107 ? 16.490 -1.850 -24.848 1.00 38.66 107 THR A N 1
ATOM 797 C CA . THR A 1 107 ? 17.284 -1.500 -23.662 1.00 38.66 107 THR A CA 1
ATOM 798 C C . THR A 1 107 ? 16.464 -0.744 -22.615 1.00 38.66 107 THR A C 1
ATOM 800 O O . THR A 1 107 ? 15.687 0.120 -23.032 1.00 38.66 107 THR A O 1
ATOM 803 N N . PRO A 1 108 ? 16.656 -0.992 -21.301 1.00 40.69 108 PRO A N 1
ATOM 804 C CA . PRO A 1 108 ? 16.000 -0.226 -20.253 1.00 40.69 108 PRO A CA 1
ATOM 805 C C . PRO A 1 108 ? 16.485 1.213 -20.379 1.00 40.69 108 PRO A C 1
ATOM 807 O O . PRO A 1 108 ? 17.491 1.607 -19.803 1.00 40.69 108 PRO A O 1
ATOM 810 N N . ASN A 1 109 ? 15.816 1.983 -21.221 1.00 39.12 109 ASN A N 1
ATOM 811 C CA . ASN A 1 109 ? 15.955 3.406 -21.253 1.00 39.12 109 ASN A CA 1
ATOM 812 C C . ASN A 1 109 ? 15.009 3.804 -20.128 1.00 39.12 109 ASN A C 1
ATOM 814 O O . ASN A 1 109 ? 13.793 3.688 -20.326 1.00 39.12 109 ASN A O 1
ATOM 818 N N . PRO A 1 110 ? 15.506 4.145 -18.921 1.00 43.94 110 PRO A N 1
ATOM 819 C CA . PRO A 1 110 ? 14.641 4.818 -17.972 1.00 43.94 110 PRO A CA 1
ATOM 820 C C . PRO A 1 110 ? 14.062 5.967 -18.781 1.00 43.94 110 PRO A C 1
ATOM 822 O O . PRO A 1 110 ? 14.830 6.747 -19.354 1.00 43.94 110 PRO A O 1
ATOM 825 N N . ILE A 1 111 ? 12.735 6.014 -18.963 1.00 46.56 111 ILE A N 1
ATOM 826 C CA . ILE A 1 111 ? 12.161 7.190 -19.608 1.00 46.56 111 ILE A CA 1
ATOM 827 C C . ILE A 1 111 ? 12.794 8.373 -18.869 1.00 46.56 111 ILE A C 1
ATOM 829 O O . ILE A 1 111 ? 12.894 8.319 -17.635 1.00 46.56 111 ILE A O 1
ATOM 833 N N . PRO A 1 112 ? 13.196 9.445 -19.563 1.00 41.81 112 PRO A N 1
ATOM 834 C CA . PRO A 1 112 ? 13.273 10.757 -18.946 1.00 41.81 112 PRO A CA 1
ATOM 835 C C . PRO A 1 112 ? 11.846 11.163 -18.525 1.00 41.81 112 PRO A C 1
ATOM 837 O O . PRO A 1 112 ? 11.253 12.098 -19.052 1.00 41.81 112 PRO A O 1
ATOM 840 N N . GLY A 1 113 ? 11.230 10.376 -17.642 1.00 46.69 113 GLY A N 1
ATOM 841 C CA . GLY A 1 113 ? 10.022 10.693 -16.935 1.00 46.69 113 GLY A CA 1
ATOM 842 C C . GLY A 1 113 ? 10.479 11.757 -15.977 1.00 46.69 113 GLY A C 1
ATOM 843 O O . GLY A 1 113 ? 11.161 11.477 -14.992 1.00 46.69 113 GLY A O 1
ATOM 844 N N . SER A 1 114 ? 10.175 12.997 -16.334 1.00 53.25 114 SER A N 1
ATOM 845 C CA . SER A 1 114 ? 10.159 14.101 -15.395 1.00 53.25 114 SER A CA 1
ATOM 846 C C . SER A 1 114 ? 9.576 13.630 -14.063 1.00 53.25 114 SER A C 1
ATOM 848 O O . SER A 1 114 ? 8.781 12.690 -14.026 1.00 53.25 114 SER A O 1
ATOM 850 N N . LEU A 1 115 ? 9.998 14.277 -12.978 1.00 69.69 115 LEU A N 1
ATOM 851 C CA . LEU A 1 115 ? 9.537 14.100 -11.599 1.00 69.69 115 LEU A CA 1
ATOM 852 C C . LEU A 1 115 ? 8.019 14.366 -11.480 1.00 69.69 115 LEU A C 1
ATOM 854 O O . LEU A 1 115 ? 7.599 15.294 -10.791 1.00 69.69 115 LEU A O 1
ATOM 858 N N . LEU A 1 116 ? 7.193 13.620 -12.217 1.00 80.12 116 LEU A N 1
ATOM 859 C CA . LEU A 1 116 ? 5.763 13.811 -12.314 1.00 80.12 116 LEU A CA 1
ATOM 860 C C . LEU A 1 116 ? 5.188 13.525 -10.934 1.00 80.12 116 LEU A C 1
ATOM 862 O O . LEU A 1 116 ? 5.575 12.532 -10.303 1.00 80.12 116 LEU A O 1
ATOM 866 N N . PRO A 1 117 ? 4.282 14.380 -10.454 1.00 88.12 117 PRO A N 1
ATOM 867 C CA . PRO A 1 117 ? 3.652 14.131 -9.184 1.00 88.12 117 PRO A CA 1
ATOM 868 C C . PRO A 1 117 ? 2.753 12.901 -9.294 1.00 88.12 117 PRO A C 1
ATOM 870 O O . PRO A 1 117 ? 2.124 12.644 -10.319 1.00 88.12 117 PRO A O 1
ATOM 873 N N . TYR A 1 118 ? 2.662 12.147 -8.213 1.00 89.12 118 TYR A N 1
ATOM 874 C CA . TYR A 1 118 ? 1.670 11.106 -8.037 1.00 89.12 118 TYR A CA 1
ATOM 875 C C . TYR A 1 118 ? 0.960 11.287 -6.703 1.00 89.12 118 TYR A C 1
ATOM 877 O O . TYR A 1 118 ? 1.445 11.945 -5.775 1.00 89.12 118 TYR A O 1
ATOM 885 N N . ARG A 1 119 ? -0.196 10.643 -6.614 1.00 92.12 119 ARG A N 1
ATOM 886 C CA . ARG A 1 119 ? -1.024 10.568 -5.430 1.00 92.12 119 ARG A CA 1
ATOM 887 C C . ARG A 1 119 ? -1.488 9.135 -5.207 1.00 92.12 119 ARG A C 1
ATOM 889 O O . ARG A 1 119 ? -1.992 8.497 -6.127 1.00 92.12 119 ARG A O 1
ATOM 896 N N . ILE A 1 120 ? -1.354 8.667 -3.974 1.00 92.25 120 ILE A N 1
ATOM 897 C CA . ILE A 1 120 ? -1.936 7.427 -3.471 1.00 92.25 120 ILE A CA 1
ATOM 898 C C . ILE A 1 120 ? -3.024 7.821 -2.479 1.00 92.25 120 ILE A C 1
ATOM 900 O O . ILE A 1 120 ? -2.747 8.508 -1.502 1.00 92.25 120 ILE A O 1
ATOM 904 N N . MET A 1 121 ? -4.258 7.422 -2.747 1.00 94.31 121 MET A N 1
ATOM 905 C CA . MET A 1 121 ? -5.418 7.671 -1.894 1.00 94.31 121 MET A CA 1
ATOM 906 C C . MET A 1 121 ? -5.837 6.350 -1.265 1.00 94.31 121 MET A C 1
ATOM 908 O O . MET A 1 121 ? -5.918 5.342 -1.968 1.00 94.31 121 MET A O 1
ATOM 912 N N . TYR A 1 122 ? -6.104 6.355 0.035 1.00 94.88 122 TYR A N 1
ATOM 913 C CA . TYR A 1 122 ? -6.596 5.183 0.744 1.00 94.88 122 TYR A CA 1
ATOM 914 C C . TYR A 1 122 ? -7.811 5.554 1.586 1.00 94.88 122 TYR A C 1
ATOM 916 O O . TYR A 1 122 ? -7.783 6.531 2.334 1.00 94.88 122 TYR A O 1
ATOM 924 N N . ASP A 1 123 ? -8.871 4.764 1.446 1.00 94.94 123 ASP A N 1
ATOM 925 C CA . ASP A 1 123 ? -10.122 4.940 2.175 1.00 94.94 123 ASP A CA 1
ATOM 926 C C . ASP A 1 123 ? -10.430 3.677 2.960 1.00 94.94 123 ASP A C 1
ATOM 928 O O . ASP A 1 123 ? -10.581 2.591 2.389 1.00 94.94 123 ASP A O 1
ATOM 932 N N . THR A 1 124 ? -10.544 3.846 4.268 1.00 95.31 124 THR A N 1
ATOM 933 C CA . THR A 1 124 ? -10.774 2.767 5.216 1.00 95.31 124 THR A CA 1
ATOM 934 C C . THR A 1 124 ? -12.221 2.795 5.689 1.00 95.31 124 THR A C 1
ATOM 936 O O . THR A 1 124 ? -12.785 3.849 5.987 1.00 95.31 124 THR A O 1
ATOM 939 N N . THR A 1 125 ? -12.849 1.627 5.735 1.00 95.38 125 THR A N 1
ATOM 940 C CA . THR A 1 125 ? -14.215 1.435 6.230 1.00 95.38 125 THR A CA 1
ATOM 941 C C . THR A 1 125 ? -14.203 0.362 7.301 1.00 95.38 125 THR A C 1
ATOM 943 O O . THR A 1 125 ? -13.665 -0.719 7.074 1.00 95.38 125 THR A O 1
ATOM 946 N N . ASN A 1 126 ? -14.817 0.639 8.450 1.00 93.69 126 ASN A N 1
ATOM 947 C CA . ASN A 1 126 ? -15.151 -0.403 9.411 1.00 93.69 126 ASN A CA 1
ATOM 948 C C . ASN A 1 126 ? -16.419 -1.103 8.910 1.00 93.69 126 ASN A C 1
ATOM 950 O O . ASN A 1 126 ? -17.505 -0.524 8.888 1.00 93.69 126 ASN A O 1
ATOM 954 N N . VAL A 1 127 ? -16.262 -2.340 8.454 1.00 92.56 127 VAL A N 1
ATOM 955 C CA . VAL A 1 127 ? -17.320 -3.173 7.879 1.00 92.56 127 VAL A CA 1
ATOM 956 C C . VAL A 1 127 ? -18.299 -3.631 8.956 1.00 92.56 127 VAL A C 1
ATOM 958 O O . VAL A 1 127 ? -19.488 -3.762 8.677 1.00 92.56 127 VAL A O 1
ATOM 961 N N . THR A 1 128 ? -17.837 -3.815 10.196 1.00 91.06 128 THR A N 1
ATOM 962 C CA . THR A 1 128 ? -18.695 -4.213 11.321 1.00 91.06 128 THR A CA 1
ATOM 963 C C . THR A 1 128 ? -19.747 -3.147 11.626 1.00 91.06 128 THR A C 1
ATOM 965 O O . THR A 1 128 ? -20.898 -3.475 11.907 1.00 91.06 128 THR A O 1
ATOM 968 N N . THR A 1 129 ? -19.375 -1.870 11.545 1.00 91.25 129 THR A N 1
ATOM 969 C CA . THR A 1 129 ? -20.279 -0.731 11.780 1.00 91.25 129 THR A CA 1
ATOM 970 C C . THR A 1 129 ? -20.804 -0.097 10.491 1.00 91.25 129 THR A C 1
ATOM 972 O O . THR A 1 129 ? -21.656 0.786 10.556 1.00 91.25 129 THR A O 1
ATOM 975 N N . ALA A 1 130 ? -20.316 -0.540 9.328 1.00 89.88 130 ALA A N 1
ATOM 976 C CA . ALA A 1 130 ? -20.569 0.045 8.010 1.00 89.88 130 ALA A CA 1
ATOM 977 C C . ALA A 1 130 ? -20.266 1.557 7.936 1.00 89.88 130 ALA A C 1
ATOM 979 O O . ALA A 1 130 ? -20.944 2.309 7.233 1.00 89.88 130 ALA A O 1
ATOM 980 N N . THR A 1 131 ? -19.246 2.016 8.665 1.00 92.25 131 THR A N 1
ATOM 981 C CA . THR A 1 131 ? -18.865 3.433 8.729 1.00 92.25 131 THR A CA 1
ATOM 982 C C . THR A 1 131 ? -17.497 3.673 8.112 1.00 92.25 131 THR A C 1
ATOM 984 O O . THR A 1 131 ? -16.530 2.981 8.433 1.00 92.25 131 THR A O 1
ATOM 987 N N . HIS A 1 132 ? -17.402 4.704 7.272 1.00 93.31 132 HIS A N 1
ATOM 988 C CA . HIS A 1 132 ? -16.119 5.229 6.816 1.00 93.31 132 HIS A CA 1
ATOM 989 C C . HIS A 1 132 ? -15.308 5.755 8.007 1.00 93.31 132 HIS A C 1
ATOM 991 O O . HIS A 1 132 ? -15.822 6.532 8.814 1.00 93.31 132 HIS A O 1
ATOM 997 N N . ASP A 1 133 ? -14.044 5.346 8.092 1.00 93.12 133 ASP A N 1
ATOM 998 C CA . ASP A 1 133 ? -13.118 5.782 9.128 1.00 93.12 133 ASP A CA 1
ATOM 999 C C . ASP A 1 133 ? -12.144 6.813 8.550 1.00 93.12 133 ASP A C 1
ATOM 1001 O O . ASP A 1 133 ? -11.117 6.484 7.948 1.00 93.12 133 ASP A O 1
ATOM 1005 N N . ALA A 1 134 ? -12.487 8.089 8.725 1.00 91.62 134 ALA A N 1
ATOM 1006 C CA . ALA A 1 134 ? -11.682 9.199 8.231 1.00 91.62 134 ALA A CA 1
ATOM 1007 C C . ALA A 1 134 ? -10.314 9.302 8.931 1.00 91.62 134 ALA A C 1
ATOM 1009 O O . ALA A 1 134 ? -9.381 9.838 8.340 1.00 91.62 134 ALA A O 1
ATOM 1010 N N . ALA A 1 135 ? -10.176 8.790 10.162 1.00 91.44 135 ALA A N 1
ATOM 1011 C CA . ALA A 1 135 ? -8.907 8.815 10.890 1.00 91.44 135 ALA A CA 1
ATOM 1012 C C . ALA A 1 135 ? -7.910 7.784 10.339 1.00 91.44 135 ALA A C 1
ATOM 1014 O O . ALA A 1 135 ? -6.701 7.986 10.428 1.00 91.44 135 ALA A O 1
ATOM 1015 N N . LEU A 1 136 ? -8.417 6.707 9.731 1.00 93.25 136 LEU A N 1
ATOM 1016 C CA . LEU A 1 136 ? -7.624 5.677 9.056 1.00 93.25 136 LEU A CA 1
ATOM 1017 C C . LEU A 1 136 ? -7.590 5.850 7.529 1.00 93.25 136 LEU A C 1
ATOM 1019 O O . LEU A 1 136 ? -7.172 4.940 6.813 1.00 93.25 136 LEU A O 1
ATOM 1023 N N . SER A 1 137 ? -8.042 6.995 7.018 1.00 96.00 137 SER A N 1
ATOM 1024 C CA . SER A 1 137 ? -8.079 7.321 5.589 1.00 96.00 137 SER A CA 1
ATOM 1025 C C . SER A 1 137 ? -7.165 8.501 5.284 1.00 96.00 137 SER A C 1
ATOM 1027 O O . SER A 1 137 ? -6.855 9.311 6.158 1.00 96.00 137 SER A O 1
A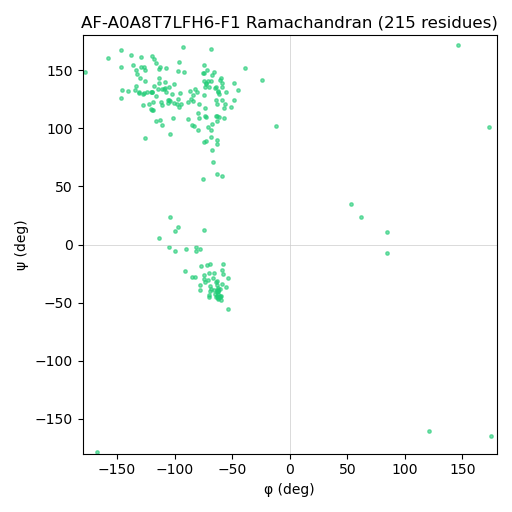TOM 1029 N N . GLY A 1 138 ? -6.709 8.622 4.041 1.00 95.19 138 GLY A N 1
ATOM 1030 C CA . GLY A 1 138 ? -5.785 9.694 3.713 1.00 95.19 138 GLY A CA 1
ATOM 1031 C C . GLY A 1 138 ? -5.224 9.666 2.306 1.00 95.19 138 GLY A C 1
ATOM 1032 O O . GLY A 1 138 ? -5.743 9.048 1.374 1.00 95.19 138 GLY A O 1
ATOM 1033 N N . THR A 1 139 ? -4.167 10.451 2.130 1.00 95.19 139 THR A N 1
ATOM 1034 C CA . THR A 1 139 ? -3.538 10.670 0.836 1.00 95.19 139 THR A CA 1
ATOM 1035 C C . THR A 1 139 ? -2.038 10.869 0.997 1.00 95.19 139 THR A C 1
ATOM 1037 O O . THR A 1 139 ? -1.598 11.775 1.700 1.00 95.19 139 THR A O 1
ATOM 1040 N N . ILE A 1 140 ? -1.256 10.070 0.276 1.00 93.88 140 ILE A N 1
ATOM 1041 C CA . ILE A 1 140 ? 0.194 10.208 0.151 1.00 93.88 140 ILE A CA 1
ATOM 1042 C C . ILE A 1 140 ? 0.488 10.849 -1.201 1.00 93.88 140 ILE A C 1
ATOM 1044 O O . ILE A 1 140 ? 0.005 10.387 -2.233 1.00 93.88 140 ILE A O 1
ATOM 1048 N N . ASN A 1 141 ? 1.300 11.902 -1.207 1.00 92.50 141 ASN A N 1
ATOM 1049 C CA . ASN A 1 141 ? 1.782 12.527 -2.435 1.00 92.50 141 ASN A CA 1
ATOM 1050 C C . ASN A 1 141 ? 3.288 12.296 -2.569 1.00 92.50 141 ASN A C 1
ATOM 1052 O O . ASN A 1 141 ? 4.005 12.160 -1.576 1.00 92.50 141 ASN A O 1
ATOM 1056 N N . GLY A 1 142 ? 3.779 12.275 -3.798 1.00 89.81 142 GLY A N 1
ATOM 1057 C CA . GLY A 1 142 ? 5.206 12.200 -4.071 1.00 89.81 142 GLY A CA 1
ATOM 1058 C C . GLY A 1 142 ? 5.500 12.495 -5.528 1.00 89.81 142 GLY A C 1
ATOM 1059 O O . GLY A 1 142 ? 4.589 12.758 -6.306 1.00 89.81 142 GLY A O 1
ATOM 1060 N N . ASN A 1 143 ? 6.774 12.417 -5.891 1.00 87.00 143 ASN A N 1
ATOM 1061 C CA . ASN A 1 143 ? 7.204 12.527 -7.276 1.00 87.00 143 ASN A CA 1
ATOM 1062 C C . ASN A 1 143 ? 7.773 11.191 -7.728 1.00 87.00 143 ASN A C 1
ATOM 1064 O O . ASN A 1 143 ? 8.423 10.489 -6.945 1.00 87.00 143 ASN A O 1
ATOM 1068 N N . LEU A 1 144 ? 7.519 10.844 -8.985 1.00 80.69 144 LEU A N 1
ATOM 1069 C CA . LEU A 1 144 ? 8.138 9.685 -9.603 1.00 80.69 144 LEU A CA 1
ATOM 1070 C C . LEU A 1 144 ? 9.660 9.852 -9.605 1.00 80.69 144 LEU A C 1
ATOM 1072 O O . LEU A 1 144 ? 10.181 10.947 -9.808 1.00 80.69 144 LEU A O 1
ATOM 1076 N N . ALA A 1 145 ? 10.353 8.747 -9.368 1.00 77.25 145 ALA A N 1
ATOM 1077 C CA . ALA A 1 145 ? 11.802 8.643 -9.424 1.00 77.25 145 ALA A CA 1
ATOM 1078 C C . ALA A 1 145 ? 12.180 7.631 -10.519 1.00 77.25 145 ALA A C 1
ATOM 1080 O O . ALA A 1 145 ? 11.339 6.805 -10.884 1.00 77.25 145 ALA A O 1
ATOM 1081 N N . PRO A 1 146 ? 13.416 7.665 -11.047 1.00 74.06 146 PRO A N 1
ATOM 1082 C CA . PRO A 1 146 ? 13.882 6.730 -12.072 1.00 74.06 146 PRO A CA 1
ATOM 1083 C C . PRO A 1 146 ? 14.182 5.341 -11.474 1.00 74.06 146 PRO A C 1
ATOM 1085 O O . PRO A 1 146 ? 15.292 4.828 -11.574 1.00 74.06 146 PRO A O 1
ATOM 1088 N N . VAL A 1 147 ? 13.189 4.748 -10.816 1.00 77.31 147 VAL A N 1
ATOM 1089 C CA . VAL A 1 147 ? 13.227 3.435 -10.164 1.00 77.31 147 VAL A CA 1
ATOM 1090 C C . VAL A 1 147 ? 12.032 2.609 -10.627 1.00 77.31 147 VAL A C 1
ATOM 1092 O O . VAL A 1 147 ? 10.993 3.157 -10.995 1.00 77.31 147 VAL A O 1
ATOM 1095 N N . LEU A 1 148 ? 12.172 1.284 -10.607 1.00 75.94 148 LEU A N 1
ATOM 1096 C CA . LEU A 1 148 ? 11.104 0.373 -11.033 1.00 75.94 148 LEU A CA 1
ATOM 1097 C C . LEU A 1 148 ? 9.965 0.271 -10.015 1.00 75.94 148 LEU A C 1
ATOM 1099 O O . LEU A 1 148 ? 8.815 0.054 -10.393 1.00 75.94 148 LEU A O 1
ATOM 1103 N N . PHE A 1 149 ? 10.285 0.443 -8.734 1.00 83.50 149 PHE A N 1
ATOM 1104 C CA . PHE A 1 149 ? 9.344 0.326 -7.631 1.00 83.50 149 PHE A CA 1
ATOM 1105 C C . PHE A 1 149 ? 9.403 1.573 -6.757 1.00 83.50 149 PHE A C 1
ATOM 1107 O O . PHE A 1 149 ? 10.472 1.980 -6.304 1.00 83.50 149 PHE A O 1
ATOM 1114 N N . ILE A 1 150 ? 8.242 2.161 -6.479 1.00 88.25 150 ILE A N 1
ATOM 1115 C CA . ILE A 1 150 ? 8.088 3.177 -5.438 1.00 88.25 150 ILE A CA 1
ATOM 1116 C C . ILE A 1 150 ? 7.224 2.563 -4.348 1.00 88.25 150 ILE A C 1
ATOM 1118 O O . ILE A 1 150 ? 6.019 2.393 -4.525 1.00 88.25 150 ILE A O 1
ATOM 1122 N N . VAL A 1 151 ? 7.856 2.233 -3.225 1.00 90.94 151 VAL A N 1
ATOM 1123 C CA . VAL A 1 151 ? 7.190 1.664 -2.052 1.00 90.94 151 VAL A CA 1
ATOM 1124 C C . VAL A 1 151 ? 6.861 2.791 -1.076 1.00 90.94 151 VAL A C 1
ATOM 1126 O O . VAL A 1 151 ? 7.718 3.627 -0.766 1.00 90.94 151 VA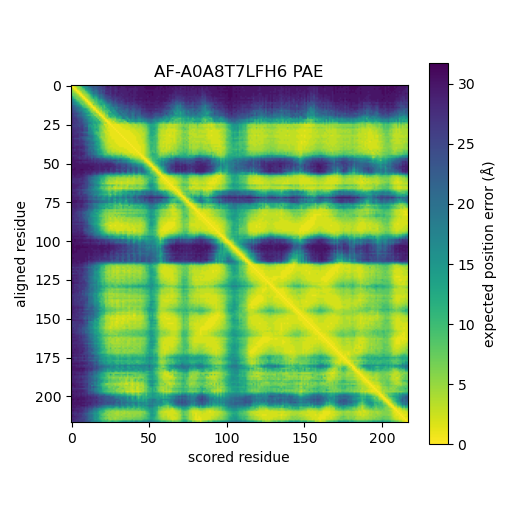L A O 1
ATOM 1129 N N . ARG A 1 152 ? 5.612 2.842 -0.610 1.00 94.00 152 ARG A N 1
ATOM 1130 C CA . ARG A 1 152 ? 5.132 3.809 0.381 1.00 94.00 152 ARG A CA 1
ATOM 1131 C C . ARG A 1 152 ? 4.438 3.094 1.539 1.00 94.00 152 ARG A C 1
ATOM 1133 O O . ARG A 1 152 ? 3.453 2.400 1.283 1.00 94.00 152 ARG A O 1
ATOM 1140 N N . PRO A 1 153 ? 4.921 3.250 2.784 1.00 92.69 153 PRO A N 1
ATOM 1141 C CA . PRO A 1 153 ? 4.219 2.730 3.946 1.00 92.69 153 PRO A CA 1
ATOM 1142 C C . PRO A 1 153 ? 2.972 3.571 4.243 1.00 92.69 153 PRO A C 1
ATOM 1144 O O . PRO A 1 153 ? 3.001 4.800 4.180 1.00 92.69 153 PRO A O 1
ATOM 1147 N N . ILE A 1 154 ? 1.883 2.892 4.584 1.00 93.56 154 ILE A N 1
ATOM 1148 C CA . ILE A 1 154 ? 0.667 3.449 5.170 1.00 93.56 154 ILE A CA 1
ATOM 1149 C C . ILE A 1 154 ? 0.550 2.819 6.555 1.00 93.56 154 ILE A C 1
ATOM 1151 O O . ILE A 1 154 ? 0.232 1.634 6.660 1.00 93.56 154 ILE A O 1
ATOM 1155 N N . THR A 1 155 ? 0.834 3.597 7.598 1.00 92.12 155 THR A N 1
ATOM 1156 C CA . THR A 1 155 ? 0.715 3.143 8.988 1.00 92.12 155 THR A CA 1
ATOM 1157 C C . THR A 1 155 ? -0.623 3.594 9.557 1.00 92.12 155 THR A C 1
ATOM 1159 O O . THR A 1 155 ? -0.950 4.779 9.509 1.00 92.12 155 THR A O 1
ATOM 1162 N N . LEU A 1 156 ? -1.403 2.651 10.076 1.00 92.25 156 LEU A N 1
ATOM 1163 C CA . LEU A 1 156 ? -2.746 2.865 10.609 1.00 92.25 156 LEU A CA 1
ATOM 1164 C C . LEU A 1 156 ? -2.816 2.328 12.034 1.00 92.25 156 LEU A C 1
ATOM 1166 O O . LEU A 1 156 ? -2.297 1.250 12.305 1.00 92.25 156 LEU A O 1
ATOM 1170 N N . THR A 1 157 ? -3.513 3.032 12.920 1.00 92.69 157 THR A N 1
ATOM 1171 C CA . THR A 1 157 ? -3.688 2.606 14.315 1.00 92.69 157 THR A CA 1
ATOM 1172 C C . THR A 1 157 ? -5.180 2.572 14.642 1.00 92.69 157 THR A C 1
ATOM 1174 O O . THR A 1 157 ? -5.737 3.610 15.012 1.00 92.69 157 THR A O 1
ATOM 1177 N N . PRO A 1 158 ? -5.865 1.424 14.472 1.00 91.56 158 PRO A N 1
ATOM 1178 C CA . PRO A 1 158 ? -7.290 1.321 14.763 1.00 91.56 158 PRO A CA 1
ATOM 1179 C C . PRO A 1 158 ? -7.558 1.590 16.245 1.00 91.56 158 PRO A C 1
ATOM 1181 O O . PRO A 1 158 ? -6.899 1.034 17.121 1.00 91.56 158 PRO A O 1
ATOM 1184 N N . ASN A 1 159 ? -8.537 2.447 16.531 1.00 91.94 159 ASN A N 1
ATOM 1185 C CA . ASN A 1 159 ? -8.934 2.836 17.889 1.00 91.94 159 ASN A CA 1
ATOM 1186 C C . ASN A 1 159 ? -10.252 2.182 18.345 1.00 91.94 159 ASN A C 1
ATOM 1188 O O . ASN A 1 159 ? -10.694 2.402 19.473 1.00 91.94 159 ASN A O 1
ATOM 1192 N N . GLN A 1 160 ? -10.881 1.394 17.474 1.00 92.38 160 GLN A N 1
ATOM 1193 C CA . GLN A 1 160 ? -12.110 0.658 17.730 1.00 92.38 160 GLN A CA 1
ATOM 1194 C C . GLN A 1 160 ? -11.953 -0.771 17.220 1.00 92.38 160 GLN A C 1
ATOM 1196 O O . GLN A 1 160 ? -11.215 -1.028 16.270 1.00 92.38 160 GLN A O 1
ATOM 1201 N N . ALA A 1 161 ? -12.642 -1.703 17.872 1.00 93.00 161 ALA A N 1
ATOM 1202 C CA . ALA A 1 161 ? -12.681 -3.081 17.418 1.00 93.00 161 ALA A CA 1
ATOM 1203 C C . ALA A 1 161 ? -13.582 -3.220 16.180 1.00 93.00 161 ALA A C 1
ATOM 1205 O O . ALA A 1 161 ? -14.592 -2.521 16.047 1.00 93.00 161 ALA A O 1
ATOM 1206 N N . GLY A 1 162 ? -13.238 -4.150 15.295 1.00 93.19 162 GLY A N 1
ATOM 1207 C CA . GLY A 1 162 ? -14.021 -4.464 14.108 1.00 93.19 162 GLY A CA 1
ATOM 1208 C C . GLY A 1 162 ? -13.178 -4.880 12.912 1.00 93.19 162 GLY A C 1
ATOM 1209 O O . GLY A 1 162 ? -11.954 -4.746 12.897 1.00 93.19 162 GLY A O 1
ATOM 1210 N N . LEU A 1 163 ? -13.881 -5.344 11.881 1.00 93.94 163 LEU A N 1
ATOM 1211 C CA . LEU A 1 163 ? -13.293 -5.697 10.601 1.00 93.94 163 LEU A CA 1
ATOM 1212 C C . LEU A 1 163 ? -13.163 -4.439 9.746 1.00 93.94 163 LEU A C 1
ATOM 1214 O O . LEU A 1 163 ? -14.158 -3.784 9.4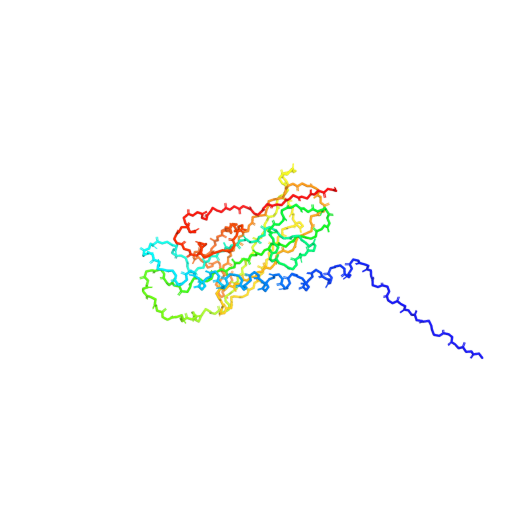44 1.00 93.94 163 LEU A O 1
ATOM 1218 N N . TYR A 1 164 ? -11.952 -4.138 9.305 1.00 94.56 164 TYR A N 1
ATOM 1219 C CA . TYR A 1 164 ? -11.639 -2.999 8.461 1.00 94.56 164 TYR A CA 1
ATOM 1220 C C . TYR A 1 164 ? -11.304 -3.428 7.032 1.00 94.56 164 TYR A C 1
ATOM 1222 O O . TYR A 1 164 ? -10.598 -4.411 6.794 1.00 94.56 164 TYR A O 1
ATOM 1230 N N . GLU A 1 165 ? -11.787 -2.642 6.074 1.00 94.44 165 GLU A N 1
ATOM 1231 C CA . GLU A 1 165 ? -11.455 -2.722 4.653 1.00 94.44 165 GLU A CA 1
ATOM 1232 C C . GLU A 1 165 ? -10.811 -1.419 4.189 1.00 94.44 165 GLU A C 1
ATOM 1234 O O . GLU A 1 165 ? -11.421 -0.354 4.284 1.00 94.44 165 GLU A O 1
ATOM 1239 N N . LEU A 1 166 ? -9.598 -1.511 3.645 1.00 93.62 166 LEU A N 1
ATOM 1240 C CA . LEU A 1 166 ? -8.879 -0.404 3.029 1.00 93.62 166 LEU A CA 1
ATOM 1241 C C . LEU A 1 166 ? -8.882 -0.554 1.509 1.00 93.62 166 LEU A C 1
ATOM 1243 O O . LEU A 1 166 ? -8.377 -1.533 0.956 1.00 93.62 166 LEU A O 1
ATOM 1247 N N . ASN A 1 167 ? -9.413 0.460 0.835 1.00 92.56 167 ASN A N 1
ATOM 1248 C CA . ASN A 1 167 ? -9.402 0.577 -0.616 1.00 92.56 167 ASN A CA 1
ATOM 1249 C C . ASN A 1 167 ? -8.293 1.535 -1.034 1.00 92.56 167 ASN A C 1
ATOM 1251 O O . ASN A 1 167 ? -8.310 2.698 -0.636 1.00 92.56 167 ASN A O 1
ATOM 1255 N N . LEU A 1 168 ? -7.352 1.066 -1.853 1.00 91.44 168 LEU A N 1
ATOM 1256 C CA . LEU A 1 168 ? -6.224 1.872 -2.310 1.00 91.44 168 LEU A CA 1
ATOM 1257 C C . LEU A 1 168 ? -6.369 2.233 -3.784 1.00 91.44 168 LEU A C 1
ATOM 1259 O O . LEU A 1 168 ? -6.689 1.391 -4.622 1.00 91.44 168 LEU A O 1
ATOM 1263 N N . ARG A 1 169 ? -6.111 3.501 -4.094 1.00 90.00 169 ARG A N 1
ATOM 1264 C CA . ARG A 1 169 ? -6.156 4.071 -5.438 1.00 90.00 169 ARG A CA 1
ATOM 1265 C C . ARG A 1 169 ? -4.882 4.849 -5.707 1.00 90.00 169 ARG A C 1
ATOM 1267 O O . ARG A 1 169 ? -4.371 5.525 -4.817 1.00 90.00 169 ARG A O 1
ATOM 1274 N N . ALA A 1 170 ? -4.396 4.798 -6.938 1.00 88.19 170 ALA A N 1
ATOM 1275 C CA . ALA A 1 170 ? -3.247 5.583 -7.364 1.00 88.19 170 ALA A CA 1
ATOM 1276 C C . ALA A 1 170 ? -3.563 6.421 -8.598 1.00 88.19 170 ALA A C 1
ATOM 1278 O O . ALA A 1 170 ? -4.387 6.065 -9.441 1.00 88.19 170 ALA A O 1
ATOM 1279 N N . GLN A 1 171 ? -2.883 7.559 -8.679 1.00 86.81 171 GLN A N 1
ATOM 1280 C CA . GLN A 1 171 ? -2.992 8.510 -9.766 1.00 86.81 171 GLN A CA 1
ATOM 1281 C C . GLN A 1 171 ? -1.630 9.162 -10.009 1.00 86.81 171 GLN A C 1
ATOM 1283 O O . GLN A 1 171 ? -0.980 9.628 -9.081 1.00 86.81 171 GLN A O 1
ATOM 1288 N N . ILE A 1 172 ? -1.216 9.235 -11.266 1.00 83.81 172 ILE A N 1
ATOM 1289 C CA . ILE A 1 172 ? -0.073 10.006 -11.739 1.00 83.81 172 ILE A CA 1
ATOM 1290 C C . ILE A 1 172 ? -0.678 11.259 -12.335 1.00 83.81 172 ILE A C 1
ATOM 1292 O O . ILE A 1 172 ? -1.722 11.227 -12.996 1.00 83.81 172 ILE A O 1
ATOM 1296 N N . LEU A 1 173 ? -0.041 12.373 -12.045 1.00 83.81 173 LEU A N 1
ATOM 1297 C CA . LEU A 1 173 ? -0.457 13.684 -12.468 1.00 83.81 173 LEU A CA 1
ATOM 1298 C C . LEU A 1 173 ? 0.491 14.176 -13.557 1.00 83.81 173 LEU A C 1
ATOM 1300 O O . LEU A 1 173 ? 1.663 13.811 -13.624 1.00 83.81 173 LEU A O 1
ATOM 1304 N N . THR A 1 174 ? -0.030 15.025 -14.428 1.00 80.81 174 THR A N 1
ATOM 1305 C CA . THR A 1 174 ? 0.793 15.792 -15.356 1.00 80.81 174 THR A CA 1
ATOM 1306 C C . THR A 1 174 ? 1.624 16.819 -14.581 1.00 80.81 174 THR A C 1
ATOM 1308 O O . THR A 1 174 ? 1.346 17.122 -13.419 1.00 80.81 174 THR A O 1
ATOM 1311 N N . ALA A 1 175 ? 2.603 17.440 -15.241 1.00 78.56 175 ALA A N 1
ATOM 1312 C CA . ALA A 1 175 ? 3.357 18.555 -14.660 1.00 78.56 175 ALA A CA 1
ATOM 1313 C C . ALA A 1 175 ? 2.473 19.755 -14.241 1.00 78.56 175 ALA A C 1
ATOM 1315 O O . ALA A 1 175 ? 2.912 20.590 -13.459 1.00 78.56 175 ALA A O 1
ATOM 1316 N N . MET A 1 176 ? 1.229 19.837 -14.731 1.00 81.31 176 MET A N 1
ATOM 1317 C CA . MET A 1 176 ? 0.243 20.861 -14.357 1.00 81.31 176 MET A CA 1
ATOM 1318 C C . MET A 1 176 ? -0.735 20.382 -13.269 1.00 81.31 176 MET A C 1
ATOM 1320 O O . MET A 1 176 ? -1.785 20.990 -13.077 1.00 81.31 176 MET A O 1
ATOM 1324 N N . SER A 1 177 ? -0.430 19.279 -12.579 1.00 79.38 177 SER A N 1
ATOM 1325 C CA . SER A 1 177 ? -1.260 18.692 -11.516 1.00 79.38 177 SER A CA 1
ATOM 1326 C C . SER A 1 177 ? -2.653 18.229 -11.965 1.00 79.38 177 SER A C 1
ATOM 1328 O O . SER A 1 177 ? -3.567 18.114 -11.152 1.00 79.38 177 SER A O 1
ATOM 1330 N N . THR A 1 178 ? -2.828 17.930 -13.254 1.00 81.38 178 THR A N 1
ATOM 1331 C CA . THR A 1 178 ? -4.053 17.309 -13.781 1.00 81.38 178 THR A CA 1
ATOM 1332 C C . THR A 1 178 ? -3.889 15.797 -13.890 1.00 81.38 178 THR A C 1
ATOM 1334 O O . THR A 1 178 ? -2.771 15.301 -13.986 1.00 81.38 178 THR A O 1
ATOM 1337 N N . THR A 1 179 ? -4.989 15.042 -13.891 1.00 76.44 179 THR A N 1
ATOM 1338 C CA . THR A 1 179 ? -4.959 13.579 -14.040 1.00 76.44 179 THR A CA 1
ATOM 1339 C C . THR A 1 179 ? -4.239 13.150 -15.317 1.00 76.44 179 THR A C 1
ATOM 1341 O O . THR A 1 179 ? -4.697 13.465 -16.416 1.00 76.44 179 THR A O 1
ATOM 1344 N N . MET A 1 180 ? -3.170 12.361 -15.189 1.00 70.81 180 MET A N 1
ATOM 1345 C CA . MET A 1 180 ? -2.566 11.675 -16.327 1.00 70.81 180 MET A CA 1
ATOM 1346 C C . MET A 1 180 ? -3.397 10.429 -16.655 1.00 70.81 180 MET A C 1
ATOM 1348 O O . MET A 1 180 ? -3.285 9.378 -16.022 1.00 70.81 180 MET A O 1
ATOM 1352 N N . VAL A 1 181 ? -4.276 10.551 -17.645 1.00 62.12 181 VAL A N 1
ATOM 1353 C CA . VAL A 1 181 ? -4.994 9.405 -18.221 1.00 62.12 181 VAL A CA 1
ATOM 1354 C C . VAL A 1 181 ? -3.979 8.557 -19.005 1.00 62.12 181 VAL A C 1
ATOM 1356 O O . VAL A 1 181 ? -3.171 9.139 -19.730 1.00 62.12 181 VAL A O 1
ATOM 1359 N N . PRO A 1 182 ? -3.973 7.212 -18.890 1.00 58.78 182 PRO A N 1
ATOM 1360 C CA . PRO A 1 182 ? -4.989 6.345 -18.280 1.00 58.78 182 PRO A CA 1
ATOM 1361 C C . PRO A 1 182 ? -4.635 5.777 -16.890 1.00 58.78 182 PRO A C 1
ATOM 1363 O O . PRO A 1 182 ? -5.156 4.728 -16.524 1.00 58.78 182 PRO A O 1
ATOM 1366 N N . PHE A 1 183 ? -3.744 6.398 -1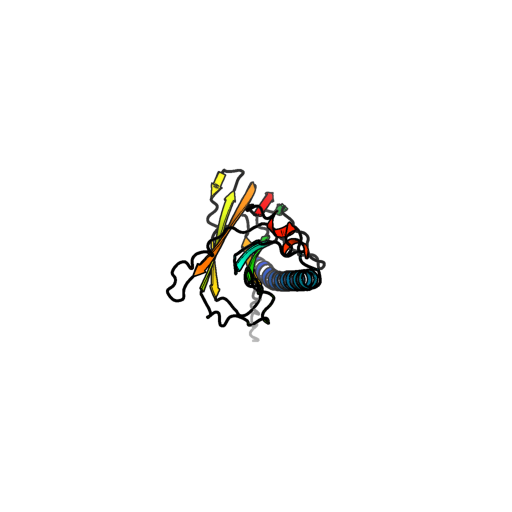6.113 1.00 66.81 183 PHE A N 1
ATOM 1367 C CA . PHE A 1 183 ? -3.160 5.732 -14.938 1.00 66.81 183 PHE A CA 1
ATOM 1368 C C . PHE A 1 183 ? -4.021 5.745 -13.654 1.00 66.81 183 PHE A C 1
ATOM 1370 O O . PHE A 1 183 ? -3.643 5.149 -12.654 1.00 66.81 183 PHE A O 1
ATOM 1377 N N . ALA A 1 184 ? -5.198 6.368 -13.636 1.00 63.12 184 ALA A N 1
ATOM 1378 C CA . ALA A 1 184 ? -6.070 6.218 -12.470 1.00 63.12 184 ALA A CA 1
ATOM 1379 C C . ALA A 1 184 ? -6.505 4.742 -12.321 1.00 63.12 184 ALA A C 1
ATOM 1381 O O . ALA A 1 184 ? -7.098 4.178 -13.245 1.00 63.12 184 ALA A O 1
ATOM 1382 N N . GLY A 1 185 ? -6.193 4.117 -11.183 1.00 75.06 185 GLY A N 1
ATOM 1383 C CA . GLY A 1 185 ? -6.464 2.695 -10.957 1.00 75.06 185 GLY A CA 1
ATOM 1384 C C . GLY A 1 185 ? -6.543 2.307 -9.484 1.00 75.06 185 GLY A C 1
ATOM 1385 O O . GLY A 1 185 ? -6.070 3.040 -8.610 1.00 75.06 185 GLY A O 1
ATOM 1386 N N . TYR A 1 186 ? -7.162 1.157 -9.225 1.00 81.00 186 TYR A N 1
ATOM 1387 C CA . TYR A 1 186 ? -7.247 0.543 -7.904 1.00 81.00 186 TYR A CA 1
ATOM 1388 C C . TYR A 1 186 ? -6.094 -0.432 -7.693 1.00 81.00 186 TYR A C 1
ATOM 1390 O O . TYR A 1 186 ? -5.608 -1.056 -8.636 1.00 81.00 186 TYR A O 1
ATOM 1398 N N . ALA A 1 187 ? -5.656 -0.565 -6.445 1.00 82.31 187 ALA A N 1
ATOM 1399 C CA . ALA A 1 187 ? -4.623 -1.523 -6.097 1.00 82.31 187 ALA A CA 1
ATOM 1400 C C . ALA A 1 187 ? -5.142 -2.954 -6.131 1.00 82.31 187 ALA A C 1
ATOM 1402 O O . ALA A 1 187 ? -6.215 -3.262 -5.611 1.00 82.31 187 ALA A O 1
ATOM 1403 N N . SER A 1 188 ? -4.309 -3.841 -6.664 1.00 81.25 188 SER A N 1
ATOM 1404 C CA . SER A 1 188 ? -4.470 -5.276 -6.445 1.00 81.25 188 SER A CA 1
ATOM 1405 C C . SER A 1 188 ? -3.767 -5.672 -5.152 1.00 81.25 188 SER A C 1
ATOM 1407 O O . SER A 1 188 ? -2.613 -5.296 -4.924 1.00 81.25 188 SER A O 1
ATOM 1409 N N . ARG A 1 189 ? -4.451 -6.435 -4.300 1.00 80.38 189 ARG A N 1
ATOM 1410 C CA . ARG A 1 189 ? -3.843 -7.005 -3.097 1.00 80.38 189 ARG A CA 1
ATOM 1411 C C . ARG A 1 189 ? -2.913 -8.156 -3.483 1.00 80.38 189 ARG A C 1
ATOM 1413 O O . ARG A 1 189 ? -3.282 -9.004 -4.291 1.00 80.38 189 ARG A O 1
ATOM 1420 N N . ILE A 1 190 ? -1.730 -8.192 -2.875 1.00 74.94 190 ILE A N 1
ATOM 1421 C CA . ILE A 1 190 ? -0.742 -9.258 -3.046 1.00 74.94 190 ILE A CA 1
ATOM 1422 C C . ILE A 1 190 ? -0.463 -9.900 -1.688 1.00 74.94 190 ILE A C 1
ATOM 1424 O O . ILE A 1 190 ? 0.060 -9.254 -0.781 1.00 74.94 190 ILE A O 1
ATOM 1428 N N . ASP A 1 191 ? -0.801 -11.183 -1.565 1.00 72.31 191 ASP A N 1
ATOM 1429 C CA . ASP A 1 191 ? -0.567 -11.961 -0.342 1.00 72.31 191 ASP A CA 1
ATOM 1430 C C . ASP A 1 191 ? 0.852 -12.549 -0.276 1.00 72.31 191 ASP A C 1
ATOM 1432 O O . ASP A 1 191 ? 1.391 -12.753 0.812 1.00 72.31 191 ASP A O 1
ATOM 1436 N N . GLN A 1 192 ? 1.468 -12.806 -1.435 1.00 76.31 192 GLN A N 1
ATOM 1437 C CA . GLN A 1 192 ? 2.820 -13.348 -1.552 1.00 76.31 192 GLN A CA 1
ATOM 1438 C C . GLN A 1 192 ? 3.576 -12.677 -2.705 1.00 76.31 192 GLN A C 1
ATOM 1440 O O . GLN A 1 192 ? 3.057 -12.549 -3.813 1.00 76.31 192 GLN A O 1
ATOM 1445 N N . ILE A 1 193 ? 4.814 -12.252 -2.436 1.00 75.50 193 ILE A N 1
ATOM 1446 C CA . ILE A 1 193 ? 5.706 -11.667 -3.440 1.00 75.50 193 ILE A CA 1
ATOM 1447 C C . ILE A 1 193 ? 6.487 -12.802 -4.101 1.00 75.50 193 ILE A C 1
ATOM 1449 O O . ILE A 1 193 ? 7.373 -13.395 -3.490 1.00 75.50 193 ILE A O 1
ATOM 1453 N N . ASP A 1 194 ? 6.160 -13.109 -5.351 1.00 75.12 194 ASP A N 1
ATOM 1454 C CA . ASP A 1 194 ? 6.889 -14.079 -6.165 1.00 75.12 194 ASP A CA 1
ATOM 1455 C C . ASP A 1 194 ? 6.882 -13.676 -7.646 1.00 75.12 194 ASP A C 1
ATOM 1457 O O . ASP A 1 194 ? 6.132 -12.796 -8.070 1.00 75.12 194 ASP A O 1
ATOM 1461 N N . ALA A 1 195 ? 7.722 -14.319 -8.459 1.00 70.62 195 ALA A N 1
ATOM 1462 C CA . ALA A 1 195 ? 7.863 -13.988 -9.877 1.00 70.62 195 ALA A CA 1
ATOM 1463 C C . ALA A 1 195 ? 6.560 -14.109 -10.689 1.00 70.62 195 ALA A C 1
ATOM 1465 O O . ALA A 1 195 ? 6.442 -13.511 -11.762 1.00 70.62 195 ALA A O 1
ATOM 1466 N N . SER A 1 196 ? 5.577 -14.888 -10.221 1.00 70.00 196 SER A N 1
ATOM 1467 C CA . SER A 1 196 ? 4.321 -15.085 -10.946 1.00 70.00 196 SER A CA 1
ATOM 1468 C C . SER A 1 196 ? 3.500 -13.807 -11.022 1.00 70.00 196 SER A C 1
ATOM 1470 O O . SER A 1 196 ? 2.827 -13.614 -12.036 1.00 70.00 196 SER A O 1
ATOM 1472 N N . ILE A 1 197 ? 3.628 -12.900 -10.041 1.00 72.19 197 ILE A N 1
ATOM 1473 C CA . ILE A 1 197 ? 2.896 -11.630 -10.043 1.00 72.19 197 ILE A CA 1
ATOM 1474 C C . ILE A 1 197 ? 3.240 -10.816 -11.294 1.00 72.19 197 ILE A C 1
ATOM 1476 O O . ILE A 1 197 ? 2.359 -10.169 -11.849 1.00 72.19 197 ILE A O 1
ATOM 1480 N N . PHE A 1 198 ? 4.477 -10.890 -11.789 1.00 72.25 198 PHE A N 1
ATOM 1481 C CA . PHE A 1 198 ? 4.935 -10.173 -12.985 1.00 72.25 198 PHE A CA 1
ATOM 1482 C C . PHE A 1 198 ? 4.737 -10.957 -14.291 1.00 72.25 198 PHE A C 1
ATOM 1484 O O . PHE A 1 198 ? 5.033 -10.442 -15.367 1.00 72.25 198 PHE A O 1
ATOM 1491 N N . GLY A 1 199 ? 4.262 -12.202 -14.216 1.00 61.12 199 GLY A N 1
ATOM 1492 C CA . GLY A 1 199 ? 4.032 -13.059 -15.375 1.00 61.12 199 GLY A CA 1
ATOM 1493 C C . GLY A 1 199 ? 2.598 -12.979 -15.920 1.00 61.12 199 GLY A C 1
ATOM 1494 O O . GLY A 1 199 ? 1.702 -12.467 -15.248 1.00 61.12 199 GLY A O 1
ATOM 1495 N N . PRO A 1 200 ? 2.335 -13.562 -17.107 1.00 55.28 200 PRO A N 1
ATOM 1496 C CA . PRO A 1 200 ? 1.019 -13.522 -17.756 1.00 55.28 200 PRO A CA 1
ATOM 1497 C C . PRO A 1 200 ? -0.114 -14.045 -16.862 1.00 55.28 200 PRO A C 1
ATOM 1499 O O . PRO A 1 200 ? -1.214 -13.502 -16.859 1.00 55.28 200 PRO A O 1
ATOM 1502 N N . ASN A 1 201 ? 0.171 -15.070 -16.056 1.00 51.78 201 ASN A N 1
ATOM 1503 C CA . ASN A 1 201 ? -0.789 -15.651 -15.118 1.00 51.78 201 ASN A CA 1
ATOM 1504 C C . ASN A 1 201 ? -1.047 -14.749 -13.902 1.00 51.78 201 ASN A C 1
ATOM 1506 O O . ASN A 1 201 ? -2.168 -14.720 -13.409 1.00 51.78 201 ASN A O 1
ATOM 1510 N N . GLY A 1 202 ? -0.052 -13.982 -13.445 1.00 51.06 202 GLY A N 1
ATOM 1511 C CA . GLY A 1 202 ? -0.234 -13.007 -12.371 1.00 51.06 202 GLY A CA 1
ATOM 1512 C C . GLY A 1 202 ? -1.191 -11.892 -12.762 1.00 51.06 202 GLY A C 1
ATOM 1513 O O . GLY A 1 202 ? -1.925 -11.416 -11.913 1.00 51.06 202 GLY A O 1
ATOM 1514 N N . LEU A 1 203 ? -1.223 -11.526 -14.046 1.00 48.25 203 LEU A N 1
ATOM 1515 C CA . LEU A 1 203 ? -2.013 -10.426 -14.612 1.00 48.25 203 LEU A CA 1
ATOM 1516 C C . LEU A 1 203 ? -3.470 -10.811 -14.899 1.00 48.25 203 LEU A C 1
ATOM 1518 O O . LEU A 1 203 ? -4.351 -9.960 -14.837 1.00 48.25 203 LEU A O 1
ATOM 1522 N N . VAL A 1 204 ? -3.729 -12.092 -15.172 1.00 43.59 204 VAL A N 1
ATOM 1523 C CA . VAL A 1 204 ? -5.082 -12.639 -15.391 1.00 43.59 204 VAL A CA 1
ATOM 1524 C C . VAL A 1 204 ? -5.847 -12.827 -14.070 1.00 43.59 204 VAL A C 1
ATOM 1526 O O . VAL A 1 204 ? -7.071 -12.911 -14.080 1.00 43.59 204 VAL A O 1
ATOM 1529 N N . VAL A 1 205 ? -5.146 -12.857 -12.929 1.00 47.59 205 VAL A N 1
ATOM 1530 C CA . VAL A 1 205 ? -5.725 -13.155 -11.602 1.00 47.59 205 VAL A CA 1
ATOM 1531 C C . VAL A 1 205 ? -5.673 -11.943 -10.649 1.00 47.59 205 VAL A C 1
ATOM 1533 O O . VAL A 1 205 ? -6.073 -12.049 -9.491 1.00 47.59 205 VAL A O 1
ATOM 1536 N N . ARG A 1 206 ? -5.238 -10.759 -11.116 1.00 57.81 206 ARG A N 1
ATOM 1537 C CA . ARG A 1 206 ? -5.283 -9.520 -10.315 1.00 57.81 206 ARG A CA 1
ATOM 1538 C C . ARG A 1 206 ? -6.721 -9.025 -10.189 1.00 57.81 206 ARG A C 1
ATOM 1540 O O . ARG A 1 206 ? -7.201 -8.250 -11.012 1.00 57.81 206 ARG A O 1
ATOM 1547 N N . PHE A 1 207 ? -7.422 -9.494 -9.164 1.00 57.62 207 PHE A N 1
ATOM 1548 C CA . PHE A 1 207 ? -8.685 -8.893 -8.760 1.00 57.62 207 PHE A CA 1
ATOM 1549 C C . PHE A 1 207 ? -8.396 -7.652 -7.914 1.00 57.62 207 PHE A C 1
ATOM 1551 O O . PHE A 1 207 ? -7.608 -7.705 -6.967 1.00 57.62 207 PHE A O 1
ATOM 1558 N N . GLU A 1 208 ? -9.054 -6.541 -8.242 1.00 73.50 208 GLU A N 1
ATOM 1559 C CA . GLU A 1 208 ? -9.109 -5.373 -7.364 1.00 73.50 208 GLU A CA 1
ATOM 1560 C C . GLU A 1 208 ? -9.804 -5.811 -6.067 1.00 73.50 208 GLU A C 1
ATOM 1562 O O . GLU A 1 208 ? -10.990 -6.148 -6.062 1.00 73.50 208 GLU A O 1
ATOM 1567 N N . GLN A 1 209 ? -9.042 -5.897 -4.977 1.00 78.62 209 GLN A N 1
ATOM 1568 C CA . GLN A 1 209 ? -9.532 -6.361 -3.682 1.00 78.62 209 GLN A CA 1
ATOM 1569 C C . GLN A 1 209 ? -9.052 -5.421 -2.579 1.00 78.62 209 GLN A C 1
ATOM 1571 O O . GLN A 1 209 ? -7.874 -5.047 -2.572 1.00 78.62 209 GLN A O 1
ATOM 1576 N N . PRO A 1 210 ? -9.927 -5.061 -1.624 1.00 86.19 210 PRO A N 1
ATOM 1577 C CA . PRO A 1 210 ? -9.517 -4.263 -0.484 1.00 86.19 210 PRO A CA 1
ATOM 1578 C C . PRO A 1 210 ? -8.543 -5.045 0.403 1.00 86.19 210 PRO A C 1
ATOM 1580 O O . PRO A 1 210 ? -8.631 -6.269 0.564 1.00 86.19 210 PRO A O 1
ATOM 1583 N N . VAL A 1 211 ? -7.629 -4.317 1.037 1.00 89.19 211 VAL A N 1
ATOM 1584 C CA . VAL A 1 211 ? -6.805 -4.863 2.115 1.00 89.19 211 VAL A CA 1
ATOM 1585 C C . VAL A 1 211 ? -7.688 -4.988 3.353 1.00 89.19 211 VAL A C 1
ATOM 1587 O O . VAL A 1 211 ? -8.364 -4.034 3.726 1.00 89.19 211 VAL A O 1
ATOM 1590 N N . ARG A 1 212 ? -7.704 -6.167 3.980 1.00 91.62 212 ARG A N 1
ATOM 1591 C CA . ARG A 1 212 ? -8.549 -6.457 5.146 1.00 91.62 212 ARG A CA 1
ATOM 1592 C C . ARG A 1 212 ? -7.708 -6.689 6.390 1.00 91.62 212 ARG A C 1
ATOM 1594 O O . ARG A 1 212 ? -6.707 -7.400 6.309 1.00 91.62 212 ARG A O 1
ATOM 1601 N N . PHE A 1 213 ? -8.160 -6.149 7.517 1.00 91.69 213 PHE A N 1
ATOM 1602 C CA . PHE A 1 213 ? -7.614 -6.426 8.845 1.00 91.69 213 PHE A CA 1
ATOM 1603 C C . PHE A 1 213 ? -8.718 -6.393 9.907 1.00 91.69 213 PHE A C 1
ATOM 1605 O O . PHE A 1 213 ? -9.724 -5.719 9.724 1.00 91.69 213 PHE A O 1
ATOM 1612 N N . ASP A 1 214 ? -8.542 -7.128 10.996 1.00 92.56 214 ASP A N 1
ATOM 1613 C CA . ASP A 1 214 ? -9.459 -7.221 12.127 1.00 92.56 214 ASP A CA 1
ATOM 1614 C C . ASP A 1 214 ? -8.784 -6.660 13.381 1.00 92.56 214 ASP A C 1
ATOM 1616 O O . ASP A 1 214 ? -7.658 -7.042 13.718 1.00 92.56 214 ASP A O 1
ATOM 1620 N N . ALA A 1 215 ? -9.467 -5.732 14.045 1.00 91.56 215 ALA A N 1
ATOM 1621 C CA . ALA A 1 215 ? -9.026 -5.139 15.296 1.00 91.56 215 ALA A CA 1
ATOM 1622 C C . ALA A 1 215 ? -9.837 -5.718 16.461 1.00 91.56 215 ALA A C 1
ATOM 1624 O O . ALA A 1 215 ? -11.066 -5.617 16.474 1.00 91.56 215 ALA A O 1
ATOM 1625 N N . TYR A 1 216 ? -9.160 -6.276 17.463 1.00 90.62 216 TYR A N 1
ATOM 1626 C CA . TYR A 1 216 ? -9.788 -6.857 18.652 1.00 90.62 216 TYR A CA 1
ATOM 1627 C C . TYR A 1 216 ? -9.334 -6.163 19.944 1.00 90.62 216 TYR A C 1
ATOM 1629 O O . TYR A 1 216 ? -8.335 -5.441 19.961 1.00 90.62 216 TYR A O 1
ATOM 1637 N N . VAL A 1 217 ? -10.110 -6.356 21.015 1.00 85.94 217 VAL A N 1
ATOM 1638 C CA . VAL A 1 217 ? -9.854 -5.798 22.358 1.00 85.94 217 VAL A CA 1
ATOM 1639 C C . VAL A 1 217 ? -8.948 -6.715 23.166 1.00 85.94 217 VAL A C 1
ATOM 1641 O O . VAL A 1 217 ? -9.216 -7.937 23.161 1.00 85.94 217 VAL A O 1
#

Foldseek 3Di:
DDDDDDDPDPPDPPVVVVVVVVVVQVVVLLVVVVVLLVVQQVVLVVDPADLDQDDQDQKAKAKEAFDWPPQDPDNRQHDQEAAQQTKTKMKIKMFGDQAHRPDDRDDSPLPVPDQWKKKKWKWKAFPVVRGTDPQLTDMDMGTDDSDRIDIDIRMGHHNDFGKMWMKMWMFTAGPVRHTDPPRTDTHFYDSDRHNVCVGPNVRVPRDRGTDMHGYDD